Protein AF-A0A2R6FWF1-F1 (afdb_monomer)

pLDDT: mean 83.27, std 14.23, range [31.73, 97.25]

Foldseek 3Di:
DDDDDWDWDADPNWIFIFDDPPFDDDDPVLCVLLLHFQPVQPPCSRVLSRLLCRLVVHDDDDDPVRDDDDPPPPPPPPPPPQLLSVLLNLLLSLCLRNNPDPRSVCVSVVVVVVVLVVVVVCCVVVVDPPVVSVVSVVSNVNSNVNSNVNSPVLNVCDVDSSSHPRGNVVDPPDDDDDPDDDDD

Radius of gyration: 18.66 Å; Cα contacts (8 Å, |Δi|>4): 195; chains: 1; bounding box: 44×46×54 Å

Structure (mmCIF, N/CA/C/O backbone):
data_AF-A0A2R6FWF1-F1
#
_entry.id   AF-A0A2R6FWF1-F1
#
loop_
_atom_site.group_PDB
_atom_site.id
_atom_site.type_symbol
_atom_site.label_atom_id
_atom_site.label_alt_id
_atom_site.label_comp_id
_atom_site.label_asym_id
_atom_site.label_entity_id
_atom_site.label_seq_id
_atom_site.pdbx_PDB_ins_code
_atom_site.Cartn_x
_atom_site.Cartn_y
_atom_site.Cartn_z
_atom_site.occupancy
_atom_site.B_iso_or_equiv
_atom_site.auth_seq_id
_atom_site.auth_comp_id
_atom_site.auth_asym_id
_atom_site.auth_atom_id
_atom_site.pdbx_PDB_model_num
ATOM 1 N N . MET A 1 1 ? 24.534 -14.954 6.726 1.00 51.66 1 MET A N 1
ATOM 2 C CA . MET A 1 1 ? 23.290 -14.659 7.464 1.00 51.66 1 MET A CA 1
ATOM 3 C C . MET A 1 1 ? 23.172 -13.149 7.571 1.00 51.66 1 MET A C 1
ATOM 5 O O . MET A 1 1 ? 24.079 -12.537 8.117 1.00 51.66 1 MET A O 1
ATOM 9 N N . THR A 1 2 ? 22.139 -12.552 6.981 1.00 57.72 2 THR A N 1
ATOM 10 C CA . THR A 1 2 ? 21.859 -11.110 7.064 1.00 57.72 2 THR A CA 1
ATOM 11 C C . THR A 1 2 ? 20.627 -10.907 7.933 1.00 57.72 2 THR A C 1
ATOM 13 O O . THR A 1 2 ? 19.603 -11.541 7.686 1.00 57.72 2 THR A O 1
ATOM 16 N N . THR A 1 3 ? 20.732 -10.060 8.952 1.00 61.38 3 THR A N 1
ATOM 17 C CA . THR A 1 3 ? 19.585 -9.637 9.763 1.00 61.38 3 THR A CA 1
ATOM 18 C C . THR A 1 3 ? 18.866 -8.510 9.029 1.00 61.38 3 THR A C 1
ATOM 20 O O . THR A 1 3 ? 19.520 -7.620 8.490 1.00 61.38 3 THR A O 1
ATOM 23 N N . GLU A 1 4 ? 17.538 -8.567 8.960 1.00 74.25 4 GLU A N 1
ATOM 24 C CA . GLU A 1 4 ? 16.741 -7.457 8.437 1.00 74.25 4 GLU A CA 1
ATOM 25 C C . GLU A 1 4 ? 16.553 -6.394 9.521 1.00 74.25 4 GLU A C 1
ATOM 27 O O . GLU A 1 4 ? 16.157 -6.716 10.643 1.00 74.25 4 GLU A O 1
ATOM 32 N N . ASP A 1 5 ? 16.802 -5.135 9.167 1.00 80.44 5 ASP A N 1
ATOM 33 C CA . ASP A 1 5 ? 16.565 -3.991 10.043 1.00 80.44 5 ASP A CA 1
ATOM 34 C C . ASP A 1 5 ? 15.164 -3.407 9.832 1.00 80.44 5 ASP A C 1
ATOM 36 O O . ASP A 1 5 ? 14.571 -3.500 8.751 1.00 80.44 5 ASP A O 1
ATOM 40 N N . ALA A 1 6 ? 14.643 -2.754 10.872 1.00 85.44 6 ALA A N 1
ATOM 41 C CA . ALA A 1 6 ? 13.365 -2.063 10.802 1.00 85.44 6 ALA A CA 1
ATOM 42 C C . ALA A 1 6 ? 13.405 -0.940 9.750 1.00 85.44 6 ALA A C 1
ATOM 44 O O . ALA A 1 6 ? 14.179 0.011 9.854 1.00 85.44 6 ALA A O 1
ATOM 45 N N . GLU A 1 7 ? 12.527 -1.027 8.750 1.00 89.94 7 GLU A N 1
ATOM 46 C CA . GLU A 1 7 ? 12.350 0.012 7.733 1.00 89.94 7 GLU A CA 1
ATOM 47 C C . GLU A 1 7 ? 11.131 0.878 8.084 1.00 89.94 7 GLU A C 1
ATOM 49 O O . GLU A 1 7 ? 10.025 0.358 8.264 1.00 89.94 7 GLU A O 1
ATOM 54 N N . SER A 1 8 ? 11.303 2.201 8.123 1.00 90.19 8 SER A N 1
ATOM 55 C CA . SER A 1 8 ? 10.201 3.156 8.274 1.00 90.19 8 SER A CA 1
ATOM 56 C C . SER A 1 8 ? 10.228 4.260 7.215 1.00 90.19 8 SER A C 1
ATOM 58 O O . SER A 1 8 ? 11.233 4.509 6.547 1.00 90.19 8 SER A O 1
ATOM 60 N N . ASP A 1 9 ? 9.077 4.899 7.009 1.00 88.50 9 ASP A N 1
ATOM 61 C CA . ASP A 1 9 ? 8.907 6.003 6.067 1.00 88.50 9 ASP A CA 1
ATOM 62 C C . ASP A 1 9 ? 7.835 6.982 6.556 1.00 88.50 9 ASP A C 1
ATOM 64 O O . ASP A 1 9 ? 6.949 6.629 7.330 1.00 88.50 9 ASP A O 1
ATOM 68 N N . SER A 1 10 ? 7.880 8.221 6.071 1.00 87.94 10 SER A N 1
ATOM 69 C CA .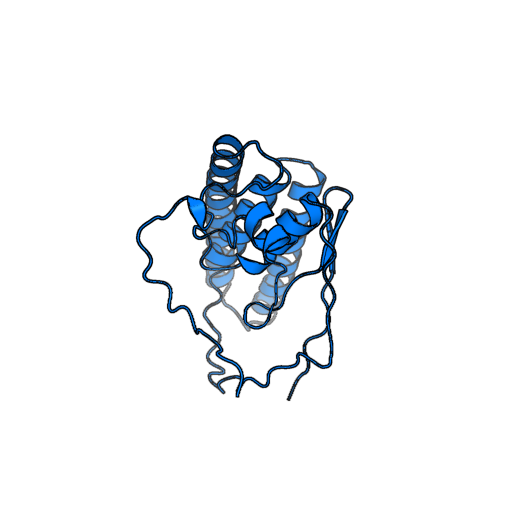 SER A 1 10 ? 6.890 9.251 6.395 1.00 87.94 10 SER A CA 1
ATOM 70 C C . SER A 1 10 ? 6.011 9.550 5.190 1.00 87.94 10 SER A C 1
ATOM 72 O O . SER A 1 10 ? 6.475 10.072 4.172 1.00 87.94 10 SER A O 1
ATOM 74 N N . LEU A 1 11 ? 4.711 9.262 5.298 1.00 84.31 11 LEU A N 1
ATOM 75 C CA . LEU A 1 11 ? 3.774 9.499 4.205 1.00 84.31 11 LEU A CA 1
ATOM 76 C C . LEU A 1 11 ? 2.390 9.931 4.686 1.00 84.31 11 LEU A C 1
ATOM 78 O O . LEU A 1 11 ? 1.782 9.335 5.570 1.00 84.31 11 LEU A O 1
ATOM 82 N N . GLY A 1 12 ? 1.861 10.986 4.059 1.00 81.50 12 GLY A N 1
ATOM 83 C CA . GLY A 1 12 ? 0.540 11.518 4.399 1.00 81.50 12 GLY A CA 1
ATOM 84 C C . GLY A 1 12 ? 0.450 12.082 5.822 1.00 81.50 12 GLY A C 1
ATOM 85 O O . GLY A 1 12 ? -0.632 12.040 6.404 1.00 81.50 12 GLY A O 1
ATOM 86 N N . GLY A 1 13 ? 1.571 12.582 6.361 1.00 85.12 13 GLY A N 1
ATOM 87 C CA . GLY A 1 13 ? 1.670 13.121 7.722 1.00 85.12 13 GLY A CA 1
ATOM 88 C C . GLY A 1 13 ? 1.737 12.057 8.818 1.00 85.12 13 GLY A C 1
ATOM 89 O O . GLY A 1 13 ? 1.482 12.380 9.970 1.00 85.12 13 GLY A O 1
ATOM 90 N N . ARG A 1 14 ? 2.021 10.799 8.464 1.00 89.31 14 ARG A N 1
ATOM 91 C CA . ARG A 1 14 ? 2.132 9.676 9.400 1.00 89.31 14 ARG A CA 1
ATOM 92 C C . ARG A 1 14 ? 3.443 8.938 9.187 1.00 89.31 14 ARG A C 1
ATOM 94 O O . ARG A 1 14 ? 3.882 8.800 8.042 1.00 89.31 14 ARG A O 1
ATOM 101 N N . GLU A 1 15 ? 4.013 8.448 10.276 1.00 92.81 15 GLU A N 1
ATOM 102 C CA . GLU A 1 15 ? 5.093 7.472 10.231 1.00 92.81 15 GLU A CA 1
ATOM 103 C C . GLU A 1 15 ? 4.516 6.085 9.926 1.00 92.81 15 GLU A C 1
ATOM 105 O O . GLU A 1 15 ? 3.462 5.699 10.431 1.00 92.81 15 GLU A O 1
ATOM 110 N N . VAL A 1 16 ? 5.182 5.358 9.037 1.00 94.69 16 VAL A N 1
ATOM 111 C CA . VAL A 1 16 ? 4.803 4.022 8.593 1.00 94.69 16 VAL A CA 1
ATOM 112 C C . VAL A 1 16 ? 5.988 3.106 8.839 1.00 94.69 16 VAL A C 1
ATOM 114 O O . VAL A 1 16 ? 6.996 3.218 8.148 1.00 94.69 16 VAL A O 1
ATOM 117 N N . THR A 1 17 ? 5.846 2.173 9.774 1.00 95.06 17 THR A N 1
ATOM 118 C CA . THR A 1 17 ? 6.827 1.107 10.010 1.00 95.06 17 THR A CA 1
ATOM 119 C C . THR A 1 17 ? 6.444 -0.114 9.187 1.00 95.06 17 THR A C 1
ATOM 121 O O . THR A 1 17 ? 5.337 -0.644 9.318 1.00 95.06 17 THR A O 1
ATOM 124 N N . PHE A 1 18 ? 7.337 -0.560 8.307 1.00 92.69 18 PHE A N 1
ATOM 125 C CA . PHE A 1 18 ? 7.090 -1.725 7.469 1.00 92.69 18 PHE A CA 1
ATOM 126 C C . PHE A 1 18 ? 7.272 -3.026 8.254 1.00 92.69 18 PHE A C 1
ATOM 128 O O . PHE A 1 18 ? 8.034 -3.102 9.216 1.00 92.69 18 PHE A O 1
ATOM 135 N N . LEU A 1 19 ? 6.524 -4.049 7.836 1.00 90.88 19 LEU A N 1
ATOM 136 C CA . LEU A 1 19 ? 6.545 -5.380 8.439 1.00 90.88 19 LEU A CA 1
ATOM 137 C C . LEU A 1 19 ? 7.407 -6.313 7.583 1.00 90.88 19 LEU A C 1
ATOM 139 O O . LEU A 1 19 ? 7.435 -6.176 6.355 1.00 90.88 19 LEU A O 1
ATOM 143 N N . ASN A 1 20 ? 8.003 -7.320 8.215 1.00 86.94 20 ASN A N 1
ATOM 144 C CA . ASN A 1 20 ? 8.560 -8.468 7.513 1.00 86.94 20 ASN A CA 1
ATOM 145 C C . ASN A 1 20 ? 7.411 -9.344 6.968 1.00 86.94 20 ASN A C 1
ATOM 147 O O . ASN A 1 20 ? 6.478 -9.704 7.687 1.00 86.94 20 ASN A O 1
ATOM 151 N N . SER A 1 21 ? 7.454 -9.678 5.675 1.00 77.62 21 SER A N 1
ATOM 152 C CA . SER A 1 21 ? 6.380 -10.394 4.971 1.00 77.62 21 SER A CA 1
ATOM 153 C C . SER A 1 21 ? 6.150 -11.844 5.414 1.00 77.62 21 SER A C 1
ATOM 155 O O . SER A 1 21 ? 5.093 -12.386 5.099 1.00 77.62 21 SER A O 1
ATOM 157 N N . GLY A 1 22 ? 7.092 -12.461 6.129 1.00 81.62 22 GLY A N 1
ATOM 158 C CA . GLY A 1 22 ? 6.998 -13.847 6.601 1.00 81.62 22 GLY A CA 1
ATOM 159 C C . GLY A 1 22 ? 6.934 -14.003 8.120 1.00 81.62 22 GLY A C 1
ATOM 160 O O . GLY A 1 22 ? 6.757 -15.118 8.600 1.00 81.62 22 GLY A O 1
ATOM 161 N N . ASN A 1 23 ? 7.076 -12.916 8.878 1.00 89.00 23 ASN A N 1
ATOM 162 C CA . ASN A 1 23 ? 7.250 -12.988 10.322 1.00 89.00 23 ASN A CA 1
ATOM 163 C C . ASN A 1 23 ? 6.642 -11.763 11.017 1.00 89.00 23 ASN A C 1
ATOM 165 O O . ASN A 1 23 ? 7.291 -10.735 11.204 1.00 89.00 23 ASN A O 1
ATOM 169 N N . VAL A 1 24 ? 5.357 -11.863 11.357 1.00 91.00 24 VAL A N 1
ATOM 170 C CA . VAL A 1 24 ? 4.613 -10.807 12.046 1.00 91.00 24 VAL A CA 1
ATOM 171 C C . VAL A 1 24 ? 3.542 -11.417 12.944 1.00 91.00 24 VAL A C 1
ATOM 173 O O . VAL A 1 24 ? 2.824 -12.336 12.548 1.00 91.00 24 VAL A O 1
ATOM 176 N N . ALA A 1 25 ? 3.409 -10.875 14.152 1.00 92.38 25 ALA A N 1
ATOM 177 C CA . ALA A 1 25 ? 2.353 -11.225 15.090 1.00 92.38 25 ALA A CA 1
ATOM 178 C C . ALA A 1 25 ? 1.388 -10.047 15.259 1.00 92.38 25 ALA A C 1
ATOM 180 O O . ALA A 1 25 ? 1.801 -8.892 15.355 1.00 92.38 25 ALA A O 1
ATOM 181 N N . PHE A 1 26 ? 0.091 -10.343 15.327 1.00 93.12 26 PHE A N 1
ATOM 182 C CA . PHE A 1 26 ? -0.950 -9.344 15.547 1.00 93.12 26 PHE A CA 1
ATOM 183 C C . PHE A 1 26 ? -1.718 -9.644 16.828 1.00 93.12 26 PHE A C 1
ATOM 185 O O . PHE A 1 26 ? -2.096 -10.787 17.085 1.00 93.12 26 PHE A O 1
ATOM 192 N N . ARG A 1 27 ? -2.067 -8.593 17.579 1.00 95.12 27 ARG A N 1
ATOM 193 C CA . ARG A 1 27 ? -3.206 -8.688 18.498 1.00 95.12 27 ARG A CA 1
ATOM 194 C C . ARG A 1 27 ? -4.461 -8.958 17.674 1.00 95.12 27 ARG A C 1
ATOM 196 O O . ARG A 1 27 ? -4.650 -8.348 16.620 1.00 95.12 27 ARG A O 1
ATOM 203 N N . ARG A 1 28 ? -5.345 -9.824 18.174 1.00 94.31 28 ARG A N 1
ATOM 204 C CA . ARG A 1 28 ? -6.610 -10.154 17.499 1.00 94.31 28 ARG A CA 1
ATOM 205 C C . ARG A 1 28 ? -7.419 -8.901 17.156 1.00 94.31 28 ARG A C 1
ATOM 207 O O . ARG A 1 28 ? -7.850 -8.747 16.023 1.00 94.31 28 ARG A O 1
ATOM 214 N N . THR A 1 29 ? -7.538 -7.973 18.103 1.00 95.50 29 THR A N 1
ATOM 215 C CA . THR A 1 29 ? -8.246 -6.698 17.914 1.00 95.50 29 THR A CA 1
ATOM 216 C C . THR A 1 29 ? -7.674 -5.873 16.760 1.00 95.50 29 THR A C 1
ATOM 218 O O . THR A 1 29 ? -8.428 -5.365 15.935 1.00 95.50 29 THR A O 1
ATOM 221 N N . THR A 1 30 ? -6.347 -5.790 16.645 1.00 96.38 30 THR A N 1
ATOM 222 C CA . THR A 1 30 ? -5.670 -5.103 15.536 1.00 96.38 30 THR A CA 1
ATOM 223 C C . THR A 1 30 ? -5.884 -5.827 14.208 1.00 96.38 30 THR A C 1
ATOM 225 O O . THR A 1 30 ? -6.179 -5.180 13.203 1.00 96.38 30 THR A O 1
ATOM 228 N N . LEU A 1 31 ? -5.780 -7.162 14.193 1.00 94.19 31 LEU A N 1
ATOM 229 C CA . LEU A 1 31 ? -6.004 -7.973 12.993 1.00 94.19 31 LEU A CA 1
ATOM 230 C C . LEU A 1 31 ? -7.440 -7.832 12.465 1.00 94.19 31 LEU A C 1
ATOM 232 O O . LEU A 1 31 ? -7.663 -7.782 11.252 1.00 94.19 31 LEU A O 1
ATOM 236 N N . ASP A 1 32 ? -8.405 -7.747 13.378 1.00 94.06 32 ASP A N 1
ATOM 237 C CA . ASP A 1 32 ? -9.820 -7.555 13.079 1.00 94.06 32 ASP A CA 1
ATOM 238 C C . ASP A 1 32 ? -10.081 -6.144 12.546 1.00 94.06 32 ASP A C 1
ATOM 240 O O . ASP A 1 32 ? -10.713 -5.994 11.499 1.00 94.06 32 ASP A O 1
ATOM 244 N N . ALA A 1 33 ? -9.515 -5.121 13.194 1.00 95.69 33 ALA A N 1
ATOM 245 C CA . ALA A 1 33 ? -9.635 -3.729 12.766 1.00 95.69 33 ALA A CA 1
ATOM 246 C C . ALA A 1 33 ? -9.048 -3.500 11.365 1.00 95.69 33 ALA A C 1
ATOM 248 O O . ALA A 1 33 ? -9.675 -2.858 10.524 1.00 95.69 33 ALA A O 1
ATOM 249 N N . VAL A 1 34 ? -7.875 -4.072 11.076 1.00 95.19 34 VAL A N 1
ATOM 250 C CA . VAL A 1 34 ? -7.232 -3.967 9.757 1.00 95.19 34 VAL A CA 1
ATOM 251 C C . VAL A 1 34 ? -7.840 -4.939 8.734 1.00 95.19 34 VAL A C 1
ATOM 253 O O . VAL A 1 34 ? -7.581 -4.829 7.538 1.00 95.19 34 VAL A O 1
ATOM 256 N N . ASN A 1 35 ? -8.691 -5.872 9.165 1.00 94.88 35 ASN A N 1
ATOM 257 C CA . ASN A 1 35 ? -9.290 -6.908 8.324 1.00 94.88 35 ASN A CA 1
ATOM 258 C C . ASN A 1 35 ? -8.244 -7.742 7.554 1.00 94.88 35 ASN A C 1
ATOM 260 O O . ASN A 1 35 ? -8.434 -8.070 6.384 1.00 94.88 35 ASN A O 1
ATOM 264 N N . GLY A 1 36 ? -7.120 -8.067 8.196 1.00 93.25 36 GLY A N 1
ATOM 265 C CA . GLY A 1 36 ? -6.016 -8.807 7.577 1.00 93.25 36 GLY A CA 1
ATOM 266 C C . GLY A 1 36 ? -5.297 -8.070 6.436 1.00 93.25 36 GLY A C 1
ATOM 267 O O . GLY A 1 36 ? -5.383 -6.847 6.275 1.00 93.25 36 GLY A O 1
ATOM 268 N N . PHE A 1 37 ? -4.547 -8.836 5.644 1.00 94.25 37 PHE A N 1
ATOM 269 C CA . PHE A 1 37 ? -3.882 -8.368 4.427 1.00 94.25 37 PHE A CA 1
ATOM 270 C C . PHE A 1 37 ? -4.901 -8.059 3.315 1.00 94.25 37 PHE A C 1
ATOM 272 O O . PHE A 1 37 ? -6.055 -8.477 3.390 1.00 94.25 37 PHE A O 1
ATOM 279 N N . ASP A 1 38 ? -4.502 -7.272 2.315 1.00 94.88 38 ASP A N 1
ATOM 280 C CA . ASP A 1 38 ? -5.345 -7.021 1.138 1.00 94.88 38 ASP A CA 1
ATOM 281 C C . ASP A 1 38 ? -5.079 -8.143 0.130 1.00 94.88 38 ASP A C 1
ATOM 283 O O . ASP A 1 38 ? -3.980 -8.221 -0.431 1.00 94.88 38 ASP A O 1
ATOM 287 N N . GLU A 1 39 ? -6.052 -9.038 -0.058 1.00 92.50 39 GLU A N 1
ATOM 288 C CA . GLU A 1 39 ? -5.887 -10.236 -0.893 1.00 92.50 39 GLU A CA 1
ATOM 289 C C . GLU A 1 39 ? -5.804 -9.919 -2.395 1.00 92.50 39 GLU A C 1
ATOM 291 O O . GLU A 1 39 ? -5.385 -10.768 -3.178 1.00 92.50 39 GLU A O 1
ATOM 296 N N . TYR A 1 40 ? -6.121 -8.688 -2.816 1.00 92.94 40 TYR A N 1
ATOM 297 C CA . TYR A 1 40 ? -5.889 -8.249 -4.197 1.00 92.94 40 TYR A CA 1
ATOM 298 C C . TYR A 1 40 ? -4.391 -8.146 -4.537 1.00 92.94 40 TYR A C 1
ATOM 300 O O . TYR A 1 40 ? -4.001 -8.221 -5.706 1.00 92.94 40 TYR A O 1
ATOM 308 N N . LEU A 1 41 ? -3.533 -7.957 -3.529 1.00 92.69 41 LEU A N 1
ATOM 309 C CA . LEU A 1 41 ? -2.097 -7.774 -3.705 1.00 92.69 41 LEU A CA 1
ATOM 310 C C . LEU A 1 41 ? -1.337 -9.087 -3.499 1.00 92.69 41 LEU A C 1
ATOM 312 O O . LEU A 1 41 ? -1.156 -9.543 -2.375 1.00 92.69 41 LEU A O 1
ATOM 316 N N . THR A 1 42 ? -0.782 -9.634 -4.580 1.00 87.69 42 THR A N 1
ATOM 317 C CA . THR A 1 42 ? 0.207 -10.728 -4.510 1.00 87.69 42 THR A CA 1
ATOM 318 C C . THR A 1 42 ? 1.618 -10.225 -4.201 1.00 87.69 42 THR A C 1
ATOM 320 O O . THR A 1 42 ? 2.439 -10.955 -3.658 1.00 87.69 42 THR A O 1
ATOM 323 N N . VAL A 1 43 ? 1.898 -8.956 -4.511 1.00 88.88 43 VAL A N 1
ATOM 324 C CA . VAL A 1 43 ? 3.147 -8.255 -4.190 1.00 88.88 43 VAL A CA 1
ATOM 325 C C . VAL A 1 43 ? 2.802 -7.012 -3.384 1.00 88.88 43 VAL A C 1
ATOM 327 O O . VAL A 1 43 ? 1.876 -6.283 -3.728 1.00 88.88 43 VAL A O 1
ATOM 330 N N . GLY A 1 44 ? 3.557 -6.746 -2.317 1.00 89.75 44 GLY A N 1
ATOM 331 C CA . GLY A 1 44 ? 3.430 -5.508 -1.548 1.00 89.75 44 GLY A CA 1
ATOM 332 C C . GLY A 1 44 ? 2.239 -5.439 -0.589 1.00 89.75 44 GLY A C 1
ATOM 333 O O . GLY A 1 44 ? 2.029 -4.371 -0.014 1.00 89.75 44 GLY A O 1
ATOM 334 N N . SER A 1 45 ? 1.512 -6.543 -0.369 1.00 92.44 45 SER A N 1
ATOM 335 C CA . SER A 1 45 ? 0.401 -6.607 0.597 1.00 92.44 45 SER A CA 1
ATOM 336 C C . SER A 1 45 ? 0.848 -6.262 2.022 1.00 92.44 45 SER A C 1
ATOM 338 O O . SER A 1 45 ? 0.157 -5.549 2.742 1.00 92.44 45 SER A O 1
ATOM 340 N N . THR A 1 46 ? 2.068 -6.649 2.399 1.00 93.88 46 THR A N 1
ATOM 341 C CA . THR A 1 46 ? 2.674 -6.299 3.691 1.00 93.88 46 THR A CA 1
ATOM 342 C C . THR A 1 46 ? 2.895 -4.795 3.856 1.00 93.88 46 THR A C 1
ATOM 344 O O . THR A 1 46 ? 2.576 -4.226 4.897 1.00 93.88 46 THR A O 1
ATOM 347 N N . ARG A 1 47 ? 3.366 -4.117 2.802 1.00 93.81 47 ARG A N 1
ATOM 348 C CA . ARG A 1 47 ? 3.520 -2.653 2.807 1.00 93.81 47 ARG A CA 1
ATOM 349 C C . ARG A 1 47 ? 2.170 -1.941 2.801 1.00 93.81 47 ARG A C 1
ATOM 351 O O . ARG A 1 47 ? 2.027 -0.902 3.431 1.00 93.81 47 ARG A O 1
ATOM 358 N N . ASP A 1 48 ? 1.173 -2.495 2.115 1.00 95.88 48 ASP A N 1
ATOM 359 C CA . ASP A 1 48 ? -0.196 -1.988 2.195 1.00 95.88 48 ASP A CA 1
ATOM 360 C C . ASP A 1 48 ? -0.784 -2.124 3.609 1.00 95.88 48 ASP A C 1
ATOM 362 O O . ASP A 1 48 ? -1.372 -1.170 4.116 1.00 95.88 48 ASP A O 1
ATOM 366 N N . ALA A 1 49 ? -0.577 -3.264 4.273 1.00 95.81 49 ALA A N 1
ATOM 367 C CA . ALA A 1 49 ? -0.976 -3.456 5.664 1.00 95.81 49 ALA A CA 1
ATOM 368 C C . ALA A 1 49 ? -0.295 -2.440 6.593 1.00 95.81 49 ALA A C 1
ATOM 370 O O . ALA A 1 49 ? -0.983 -1.841 7.412 1.00 95.81 49 ALA A O 1
ATOM 371 N N . ALA A 1 50 ? 1.002 -2.165 6.417 1.00 95.88 50 ALA A N 1
ATOM 372 C CA . ALA A 1 50 ? 1.715 -1.138 7.183 1.00 95.88 50 ALA A CA 1
ATOM 373 C C . ALA A 1 50 ? 1.068 0.254 7.054 1.00 95.88 50 ALA A C 1
ATOM 375 O O . ALA A 1 50 ? 0.824 0.920 8.059 1.00 95.88 50 ALA A O 1
ATOM 376 N N . HIS A 1 51 ? 0.701 0.675 5.837 1.00 95.44 51 HIS A N 1
ATOM 377 C CA . HIS A 1 51 ? -0.010 1.944 5.635 1.00 95.44 51 HIS A CA 1
ATOM 378 C C . HIS A 1 51 ? -1.372 1.976 6.346 1.00 95.44 51 HIS A C 1
ATOM 380 O O . HIS A 1 51 ? -1.760 3.015 6.881 1.00 95.44 51 HIS A O 1
ATOM 386 N N . ARG A 1 52 ? -2.095 0.850 6.367 1.00 96.38 52 ARG A N 1
ATOM 387 C CA . ARG A 1 52 ? -3.395 0.736 7.046 1.00 96.38 52 ARG A CA 1
ATOM 388 C C . ARG A 1 52 ? -3.260 0.704 8.567 1.00 96.38 52 ARG A C 1
ATOM 390 O O . ARG A 1 52 ? -4.076 1.315 9.243 1.00 96.38 52 ARG A O 1
ATOM 397 N N . LEU A 1 53 ? -2.222 0.060 9.100 1.00 96.56 53 LEU A N 1
ATOM 398 C CA . LEU A 1 53 ? -1.892 0.093 10.529 1.00 96.56 53 LEU A CA 1
ATOM 399 C C . LEU A 1 53 ? -1.576 1.518 10.982 1.00 96.56 53 LEU A C 1
ATOM 401 O O . LEU A 1 53 ? -2.169 1.986 11.947 1.00 96.56 53 LEU A O 1
ATOM 405 N N . ALA A 1 54 ? -0.738 2.236 10.230 1.00 95.31 54 ALA A N 1
ATOM 406 C CA . ALA A 1 54 ? -0.447 3.641 10.500 1.00 95.31 54 ALA A CA 1
ATOM 407 C C . ALA A 1 54 ? -1.706 4.522 10.419 1.00 95.31 54 ALA A C 1
ATOM 409 O O . ALA A 1 54 ? -1.872 5.446 11.204 1.00 95.31 54 ALA A O 1
ATOM 410 N N . ALA A 1 55 ? -2.627 4.243 9.490 1.00 94.25 55 ALA A N 1
ATOM 411 C CA . ALA A 1 55 ? -3.893 4.974 9.390 1.00 94.25 55 ALA A CA 1
ATOM 412 C C . ALA A 1 55 ? -4.861 4.713 10.560 1.00 94.25 55 ALA A C 1
ATOM 414 O O . ALA A 1 55 ? -5.753 5.530 10.785 1.00 94.25 55 ALA A O 1
ATOM 415 N N . LEU A 1 56 ? -4.693 3.592 11.268 1.00 95.44 56 LEU A N 1
ATOM 416 C CA . LEU A 1 56 ? -5.430 3.218 12.478 1.00 95.44 56 LEU A CA 1
ATOM 417 C C . LEU A 1 56 ? -4.657 3.557 13.767 1.00 95.44 56 LEU A C 1
ATOM 419 O O . LEU A 1 56 ? -5.064 3.110 14.837 1.00 95.44 56 LEU A O 1
ATOM 423 N N . ASP A 1 57 ? -3.537 4.281 13.658 1.00 94.50 57 ASP A N 1
ATOM 424 C CA . ASP A 1 57 ? -2.640 4.628 14.767 1.00 94.50 57 ASP A CA 1
ATOM 425 C C . ASP A 1 57 ? -2.153 3.396 15.565 1.00 94.50 57 ASP A C 1
ATOM 427 O O . ASP A 1 57 ? -1.904 3.449 16.770 1.00 94.50 57 ASP A O 1
ATOM 431 N N . ALA A 1 58 ? -2.013 2.251 14.887 1.00 95.00 58 ALA A N 1
ATOM 432 C CA . ALA A 1 58 ? -1.520 1.021 15.491 1.00 95.00 58 ALA A CA 1
ATOM 433 C C . ALA A 1 58 ? 0.012 1.037 15.605 1.00 95.00 58 ALA A C 1
ATOM 435 O O . ALA A 1 58 ? 0.721 1.267 14.626 1.00 95.00 58 ALA A O 1
ATOM 436 N N . THR A 1 59 ? 0.528 0.720 16.793 1.00 94.00 59 THR A N 1
ATOM 437 C CA . THR A 1 59 ? 1.970 0.604 17.040 1.00 94.00 59 THR A CA 1
ATOM 438 C C . THR A 1 59 ? 2.538 -0.682 16.440 1.00 94.00 59 THR A C 1
ATOM 440 O O . THR A 1 59 ? 2.006 -1.771 16.665 1.00 94.00 59 THR A O 1
ATOM 443 N N . VAL A 1 60 ? 3.656 -0.555 15.726 1.00 94.69 60 VAL A N 1
ATOM 444 C CA . VAL A 1 60 ? 4.450 -1.667 15.190 1.00 94.69 60 VAL A CA 1
ATOM 445 C C . VAL A 1 60 ? 5.823 -1.631 15.853 1.00 94.69 60 VAL A C 1
ATOM 447 O O . VAL A 1 60 ? 6.483 -0.595 15.834 1.00 94.69 60 VAL A O 1
ATOM 450 N N . VAL A 1 61 ? 6.247 -2.759 16.421 1.00 92.81 61 VAL A N 1
ATOM 451 C CA . VAL A 1 61 ? 7.544 -2.913 17.093 1.00 92.81 61 VAL A CA 1
ATOM 452 C C . VAL A 1 61 ? 8.273 -4.100 16.477 1.00 92.81 61 VAL A C 1
ATOM 454 O O . VAL A 1 61 ? 7.665 -5.145 16.241 1.00 92.81 61 VAL A O 1
ATOM 457 N N . TRP A 1 62 ? 9.563 -3.922 16.208 1.00 92.25 62 TRP A N 1
ATOM 458 C CA . TRP A 1 62 ? 10.460 -4.999 15.808 1.00 92.25 62 TRP A CA 1
ATOM 459 C C . TRP A 1 62 ? 11.116 -5.573 17.060 1.00 92.25 62 TRP A C 1
ATOM 461 O O . TRP A 1 62 ? 11.801 -4.851 17.778 1.00 92.25 62 TRP A O 1
ATOM 471 N N . GLU A 1 63 ? 10.886 -6.860 17.316 1.00 90.00 63 GLU A N 1
ATOM 472 C CA . GLU A 1 63 ? 11.418 -7.558 18.487 1.00 90.00 63 GLU A CA 1
ATOM 473 C C . GLU A 1 63 ? 12.557 -8.496 18.074 1.00 90.00 63 GLU A C 1
ATOM 475 O O . GLU A 1 63 ? 12.290 -9.501 17.408 1.00 90.00 63 GLU A O 1
ATOM 480 N N . PRO A 1 64 ? 13.817 -8.230 18.473 1.00 84.25 64 PRO A N 1
ATOM 481 C CA . PRO A 1 64 ? 14.961 -9.065 18.099 1.00 84.25 64 PRO A CA 1
ATOM 482 C C . PRO A 1 64 ? 14.810 -10.537 18.509 1.00 84.25 64 PRO A C 1
ATOM 484 O O . PRO A 1 64 ? 15.303 -11.428 17.822 1.00 84.25 64 PRO A O 1
ATOM 487 N N . GLY A 1 65 ? 14.093 -10.803 19.609 1.00 84.88 65 GLY A N 1
ATOM 488 C CA . GLY A 1 65 ? 13.800 -12.161 20.080 1.00 84.88 65 GLY A CA 1
ATOM 489 C C . GLY A 1 65 ? 12.830 -12.945 19.187 1.00 84.88 65 GLY A C 1
ATOM 490 O O . GLY A 1 65 ? 12.736 -14.161 19.313 1.00 84.88 65 GLY A O 1
ATOM 491 N N . MET A 1 66 ? 12.136 -12.273 18.266 1.00 83.56 66 MET A N 1
ATOM 492 C CA . MET A 1 66 ? 11.227 -12.876 17.288 1.00 83.56 66 MET A CA 1
ATOM 493 C C . MET A 1 66 ? 11.914 -13.047 15.927 1.00 83.56 66 MET A C 1
ATOM 495 O O . MET A 1 66 ? 11.283 -12.869 14.895 1.00 83.56 66 MET A O 1
ATOM 499 N N . GLY A 1 67 ? 13.212 -13.349 15.891 1.00 81.75 67 GLY A N 1
ATOM 500 C CA . GLY A 1 67 ? 13.941 -13.607 14.648 1.00 81.75 67 GLY A CA 1
ATOM 501 C C . GLY A 1 67 ? 13.617 -14.981 14.054 1.00 81.75 67 GLY A C 1
ATOM 502 O O . GLY A 1 67 ? 13.533 -15.973 14.774 1.00 81.75 67 GLY A O 1
ATOM 503 N N . VAL A 1 68 ? 13.480 -15.057 12.730 1.00 80.62 68 VAL A N 1
ATOM 504 C CA . VAL A 1 68 ? 13.349 -16.327 12.001 1.00 80.62 68 VAL A CA 1
ATOM 505 C C . VAL A 1 68 ? 14.501 -16.434 11.012 1.00 80.62 68 VAL A C 1
ATOM 507 O O . VAL A 1 68 ? 14.732 -15.520 10.221 1.00 80.62 68 VAL A O 1
ATOM 510 N N . ALA A 1 69 ? 15.227 -17.550 11.055 1.00 77.75 69 ALA A N 1
ATOM 511 C CA . ALA A 1 69 ? 16.219 -17.868 10.040 1.00 77.75 69 ALA A CA 1
ATOM 512 C C . ALA A 1 69 ? 15.507 -18.387 8.786 1.00 77.75 69 ALA A C 1
ATOM 514 O O . ALA A 1 69 ? 14.671 -19.286 8.860 1.00 77.75 69 ALA A O 1
ATOM 515 N N . SER A 1 70 ? 15.851 -17.823 7.633 1.00 68.44 70 SER A N 1
ATOM 516 C CA . SER A 1 70 ? 15.404 -18.311 6.334 1.00 68.44 70 SER A CA 1
ATOM 517 C C . SER A 1 70 ? 16.629 -18.574 5.471 1.00 68.44 70 SER A C 1
ATOM 519 O O . SER A 1 70 ? 17.544 -17.749 5.410 1.00 68.44 70 SER A O 1
ATOM 521 N N . GLU A 1 71 ? 16.660 -19.738 4.826 1.00 63.25 71 GLU A N 1
ATOM 522 C CA . GLU A 1 71 ? 17.618 -20.002 3.762 1.00 63.25 71 GLU A CA 1
ATOM 523 C C . GLU A 1 71 ? 17.238 -19.122 2.572 1.00 63.25 71 GLU A C 1
ATOM 525 O O . GLU A 1 71 ? 16.233 -19.351 1.897 1.00 63.25 71 GLU A O 1
ATOM 530 N N . PHE A 1 72 ? 18.026 -18.077 2.325 1.00 54.47 72 PHE A N 1
ATOM 531 C CA . PHE A 1 72 ? 17.994 -17.415 1.031 1.00 54.47 72 PHE A CA 1
ATOM 532 C C . PHE A 1 72 ? 18.472 -18.444 0.010 1.00 54.47 72 PHE A C 1
ATOM 534 O O . PHE A 1 72 ? 19.652 -18.799 0.003 1.00 54.47 72 PHE A O 1
ATOM 541 N N . GLY A 1 73 ? 17.548 -18.960 -0.803 1.00 45.03 73 GLY A N 1
ATOM 542 C CA . GLY A 1 73 ? 17.897 -19.812 -1.929 1.00 45.03 73 GLY A CA 1
ATOM 543 C C . GLY A 1 73 ? 18.989 -19.132 -2.752 1.00 45.03 73 GLY A C 1
ATOM 544 O O . GLY A 1 73 ? 18.904 -17.948 -3.067 1.00 45.03 73 GLY A O 1
ATOM 545 N N . THR A 1 74 ? 20.043 -19.871 -3.077 1.00 39.44 74 THR A N 1
ATOM 546 C CA . THR A 1 74 ? 21.138 -19.442 -3.956 1.00 39.44 74 THR A CA 1
ATOM 547 C C . THR A 1 74 ? 20.710 -19.364 -5.425 1.00 39.44 74 THR A C 1
ATOM 549 O O . THR A 1 74 ? 21.557 -19.416 -6.317 1.00 39.44 74 THR A O 1
ATOM 552 N N . ASP A 1 75 ? 19.413 -19.190 -5.710 1.00 42.94 75 ASP A N 1
ATOM 553 C CA . ASP A 1 75 ? 18.927 -18.824 -7.034 1.00 42.94 75 ASP A CA 1
ATOM 554 C C . ASP A 1 75 ? 19.256 -17.348 -7.300 1.00 42.94 75 ASP A C 1
ATOM 556 O O . ASP A 1 75 ? 18.403 -16.482 -7.453 1.00 42.94 75 ASP A O 1
ATOM 560 N N . GLY A 1 76 ? 20.550 -17.065 -7.459 1.00 36.31 76 GLY A N 1
ATOM 561 C CA . GLY A 1 76 ? 21.067 -15.857 -8.100 1.00 36.31 76 GLY A CA 1
ATOM 562 C C . GLY A 1 76 ? 20.653 -15.735 -9.574 1.00 36.31 76 GLY A C 1
ATOM 563 O O . GLY A 1 76 ? 21.366 -15.126 -10.362 1.00 36.31 76 GLY A O 1
ATOM 564 N N . GLY A 1 77 ? 19.524 -16.324 -9.975 1.00 31.73 77 GLY A N 1
ATOM 565 C CA . GLY A 1 77 ? 18.820 -15.928 -11.174 1.00 31.73 77 GLY A CA 1
ATOM 566 C C . GLY A 1 77 ? 18.129 -14.621 -10.848 1.00 31.73 77 GLY A C 1
ATOM 567 O O . GLY A 1 77 ? 17.200 -14.597 -10.043 1.00 31.73 77 GLY A O 1
ATOM 568 N N . THR A 1 78 ? 18.608 -13.529 -11.437 1.00 35.94 78 THR A N 1
ATOM 569 C CA . THR A 1 78 ? 17.933 -12.234 -11.459 1.00 35.94 78 THR A CA 1
ATOM 570 C C . THR A 1 78 ? 16.446 -12.494 -11.662 1.00 35.94 78 THR A C 1
ATOM 572 O O . THR A 1 78 ? 16.040 -12.839 -12.769 1.00 35.94 78 THR A O 1
ATOM 575 N N . ARG A 1 79 ? 15.628 -12.417 -10.596 1.00 45.84 79 ARG A N 1
ATOM 576 C CA . ARG A 1 79 ? 14.171 -12.410 -10.746 1.00 45.84 79 ARG A CA 1
ATOM 577 C C . ARG A 1 79 ? 13.938 -11.301 -11.741 1.00 45.84 79 ARG A C 1
ATOM 579 O O . ARG A 1 79 ? 14.206 -10.150 -11.391 1.00 45.84 79 ARG A O 1
ATOM 586 N N . GLU A 1 80 ? 13.545 -11.661 -12.960 1.00 49.47 80 GLU A N 1
ATOM 587 C CA . GLU A 1 80 ? 13.192 -10.709 -13.996 1.00 49.47 80 GLU A CA 1
ATOM 588 C C . GLU A 1 80 ? 12.297 -9.688 -13.305 1.00 49.47 80 GLU A C 1
ATOM 590 O O . GLU A 1 80 ? 11.259 -10.043 -12.726 1.00 49.47 80 GLU A O 1
ATOM 595 N N . ARG A 1 81 ? 12.839 -8.477 -13.123 1.00 63.09 81 ARG A N 1
ATOM 596 C CA . ARG A 1 81 ? 12.253 -7.498 -12.216 1.00 63.09 81 ARG A CA 1
ATOM 597 C C . ARG A 1 81 ? 10.954 -7.106 -12.878 1.00 63.09 81 ARG A C 1
ATOM 599 O O . ARG A 1 81 ? 10.959 -6.286 -13.780 1.00 63.09 81 ARG A O 1
ATOM 606 N N . ASP A 1 82 ? 9.846 -7.704 -12.455 1.00 77.25 82 ASP A N 1
ATOM 607 C CA . ASP A 1 82 ? 8.544 -7.350 -13.003 1.00 77.25 82 ASP A CA 1
ATOM 608 C C . ASP A 1 82 ? 8.163 -5.966 -12.466 1.00 77.25 82 ASP A C 1
ATOM 610 O O . ASP A 1 82 ? 7.499 -5.793 -11.430 1.00 77.25 82 ASP A O 1
ATOM 614 N N . HIS A 1 83 ? 8.683 -4.958 -13.162 1.00 83.06 83 HIS A N 1
ATOM 615 C CA . HIS A 1 83 ? 8.496 -3.554 -12.871 1.00 83.06 83 HIS A CA 1
ATOM 616 C C . HIS A 1 83 ? 7.000 -3.233 -12.926 1.00 83.06 83 HIS A C 1
ATOM 618 O O . HIS A 1 83 ? 6.484 -2.546 -12.038 1.00 83.06 83 HIS A O 1
ATOM 624 N N . GLY A 1 84 ? 6.269 -3.829 -13.871 1.00 85.38 84 GLY A N 1
ATOM 625 C CA . GLY A 1 84 ? 4.816 -3.723 -13.967 1.00 85.38 84 GLY A CA 1
ATOM 626 C C . GLY A 1 84 ? 4.097 -4.092 -12.665 1.00 85.38 84 GLY A C 1
ATOM 627 O O . GLY A 1 84 ? 3.316 -3.291 -12.140 1.00 85.38 84 GLY A O 1
ATOM 628 N N . ARG A 1 85 ? 4.375 -5.266 -12.086 1.00 89.56 85 ARG A N 1
ATOM 629 C CA . ARG A 1 85 ? 3.795 -5.727 -10.811 1.00 89.56 85 ARG A CA 1
ATOM 630 C C . ARG A 1 85 ? 4.214 -4.838 -9.643 1.00 89.56 85 ARG A C 1
ATOM 632 O O . ARG A 1 85 ? 3.346 -4.453 -8.852 1.00 89.56 85 ARG A O 1
ATOM 639 N N . LYS A 1 86 ? 5.496 -4.456 -9.553 1.00 89.44 86 LYS A N 1
ATOM 640 C CA . LYS A 1 86 ? 6.012 -3.546 -8.507 1.00 89.44 86 LYS A CA 1
ATOM 641 C C . LYS A 1 86 ? 5.246 -2.222 -8.505 1.00 89.44 86 LYS A C 1
ATOM 643 O O . LYS A 1 86 ? 4.685 -1.832 -7.476 1.00 89.44 86 LYS A O 1
ATOM 648 N N . TYR A 1 87 ? 5.190 -1.549 -9.653 1.00 90.38 87 TYR A N 1
ATOM 649 C CA . TYR A 1 87 ? 4.584 -0.225 -9.782 1.00 90.38 87 TYR A CA 1
ATOM 650 C C . TYR A 1 87 ? 3.057 -0.256 -9.740 1.00 90.38 87 TYR A C 1
ATOM 652 O O . TYR A 1 87 ? 2.445 0.667 -9.194 1.00 90.38 87 TYR A O 1
ATOM 660 N N . ARG A 1 88 ? 2.428 -1.344 -10.202 1.00 93.69 88 ARG A N 1
ATOM 661 C CA . ARG A 1 88 ? 0.994 -1.584 -9.995 1.00 93.69 88 ARG A CA 1
ATOM 662 C C . ARG A 1 88 ? 0.645 -1.704 -8.518 1.00 93.69 88 ARG A C 1
ATOM 664 O O . ARG A 1 88 ? -0.270 -1.024 -8.068 1.00 93.69 88 ARG A O 1
ATOM 671 N N . SER A 1 89 ? 1.376 -2.517 -7.756 1.00 94.06 89 SER A N 1
ATOM 672 C CA . SER A 1 89 ? 1.171 -2.640 -6.304 1.00 94.06 89 SER A CA 1
ATOM 673 C C . SER A 1 89 ? 1.406 -1.306 -5.587 1.00 94.06 89 SER A C 1
ATOM 675 O O . SER A 1 89 ? 0.595 -0.894 -4.756 1.00 94.06 89 SER A O 1
ATOM 677 N N . LEU A 1 90 ? 2.496 -0.605 -5.930 1.00 93.00 90 LEU A N 1
ATOM 678 C CA . LEU A 1 90 ? 2.858 0.677 -5.327 1.00 93.00 90 LEU A CA 1
ATOM 679 C C . LEU A 1 90 ? 1.781 1.743 -5.557 1.00 93.00 90 LEU A C 1
ATOM 681 O O . LEU A 1 90 ? 1.316 2.361 -4.602 1.00 93.00 90 LEU A O 1
ATOM 685 N N . SER A 1 91 ? 1.378 1.964 -6.807 1.00 93.19 91 SER A N 1
ATOM 686 C CA . SER A 1 91 ? 0.340 2.951 -7.126 1.00 93.19 91 SER A CA 1
ATOM 687 C C . SER A 1 91 ? -1.003 2.568 -6.510 1.00 93.19 91 SER A C 1
ATOM 689 O O . SER A 1 91 ? -1.634 3.413 -5.881 1.00 93.19 91 SER A O 1
ATOM 691 N N . TYR A 1 92 ? -1.391 1.289 -6.575 1.00 95.88 92 TYR A N 1
ATOM 692 C CA . TYR A 1 92 ? -2.609 0.791 -5.937 1.00 95.88 92 TYR A CA 1
ATOM 693 C C . TYR A 1 92 ? -2.665 1.130 -4.448 1.00 95.88 92 TYR A C 1
ATOM 695 O O . TYR A 1 92 ? -3.595 1.813 -4.016 1.00 95.88 92 TYR A O 1
ATOM 703 N N . ARG A 1 93 ? -1.668 0.706 -3.659 1.00 95.12 93 ARG A N 1
ATOM 704 C CA . ARG A 1 93 ? -1.696 0.894 -2.199 1.00 95.12 93 ARG A CA 1
ATOM 705 C C . ARG A 1 93 ? -1.658 2.370 -1.823 1.00 95.12 93 ARG A C 1
ATOM 707 O O . ARG A 1 93 ? -2.332 2.790 -0.886 1.00 95.12 93 ARG A O 1
ATOM 714 N N . LEU A 1 94 ? -0.906 3.178 -2.566 1.00 94.00 94 LEU A N 1
ATOM 715 C CA . LEU A 1 94 ? -0.782 4.595 -2.268 1.00 94.00 94 LEU A CA 1
ATOM 716 C C . LEU A 1 94 ? -2.059 5.369 -2.608 1.00 94.00 94 LEU A C 1
ATOM 718 O O . LEU A 1 94 ? -2.568 6.108 -1.762 1.00 94.00 94 LEU A O 1
ATOM 722 N N . THR A 1 95 ? -2.639 5.145 -3.787 1.00 94.25 95 THR A N 1
ATOM 723 C CA . THR A 1 95 ? -3.924 5.746 -4.161 1.00 94.25 95 THR A CA 1
ATOM 724 C C . THR A 1 95 ? -5.044 5.266 -3.241 1.00 94.25 95 THR A C 1
ATOM 726 O O . THR A 1 95 ? -5.848 6.082 -2.788 1.00 94.25 95 THR A O 1
ATOM 729 N N . LYS A 1 96 ? -5.071 3.973 -2.894 1.00 95.31 96 LYS A N 1
ATOM 730 C CA . LYS A 1 96 ? -6.076 3.406 -1.989 1.00 95.31 96 LYS A CA 1
ATOM 731 C C . LYS A 1 96 ? -6.052 4.081 -0.617 1.00 95.31 96 LYS A C 1
ATOM 733 O O . LYS A 1 96 ? -7.090 4.553 -0.150 1.00 95.31 96 LYS A O 1
ATOM 738 N N . ASN A 1 97 ? -4.879 4.169 0.014 1.00 94.62 97 ASN A N 1
ATOM 739 C CA . ASN A 1 97 ? -4.749 4.655 1.391 1.00 94.62 97 ASN A CA 1
ATOM 740 C C . ASN A 1 97 ? -4.799 6.188 1.494 1.00 94.62 97 ASN A C 1
ATOM 742 O O . ASN A 1 97 ? -5.486 6.729 2.363 1.00 94.62 97 ASN A O 1
ATOM 746 N N . TYR A 1 98 ? -4.173 6.906 0.561 1.00 92.44 98 TYR A N 1
ATOM 747 C CA . TYR A 1 98 ? -3.980 8.357 0.671 1.00 92.44 98 TYR A CA 1
ATOM 748 C C . TYR A 1 98 ? -4.783 9.186 -0.344 1.00 92.44 98 TYR A C 1
ATOM 750 O O . TYR A 1 98 ? -4.973 10.388 -0.137 1.00 92.44 98 TYR A O 1
ATOM 758 N N . GLY A 1 99 ? -5.287 8.566 -1.414 1.00 90.81 99 GLY A N 1
ATOM 759 C CA . GLY A 1 99 ? -5.877 9.261 -2.560 1.00 90.81 99 GLY A CA 1
ATOM 760 C C . GLY A 1 99 ? -4.827 9.917 -3.468 1.00 90.81 99 GLY A C 1
ATOM 761 O O . GLY A 1 99 ? -3.625 9.697 -3.326 1.00 90.81 99 GLY A O 1
ATOM 762 N N . LEU A 1 100 ? -5.283 10.755 -4.402 1.00 85.31 100 LEU A N 1
ATOM 763 C CA . LEU A 1 100 ? -4.433 11.485 -5.355 1.00 85.31 100 LEU A CA 1
ATOM 764 C C . LEU A 1 100 ? -3.898 12.795 -4.755 1.00 85.31 100 LEU A C 1
ATOM 766 O O . LEU A 1 100 ? -4.174 13.886 -5.244 1.00 85.31 100 LEU A O 1
ATOM 770 N N . ARG A 1 101 ? -3.158 12.699 -3.647 1.00 83.62 101 ARG A N 1
ATOM 771 C CA . ARG A 1 101 ? -2.524 13.868 -3.015 1.00 83.62 101 ARG A CA 1
ATOM 772 C C . ARG A 1 101 ? -1.183 14.195 -3.692 1.00 83.62 101 ARG A C 1
ATOM 774 O O . ARG A 1 101 ? -0.449 13.262 -4.022 1.00 83.62 101 ARG A O 1
ATOM 781 N N . PRO A 1 102 ? -0.785 15.478 -3.811 1.00 76.25 102 PRO A N 1
ATOM 782 C CA . PRO A 1 102 ? 0.494 15.862 -4.421 1.00 76.25 102 PRO A CA 1
ATOM 783 C C . PRO A 1 102 ? 1.721 15.173 -3.804 1.00 76.25 102 PRO A C 1
ATOM 785 O O . PRO A 1 102 ? 2.638 14.776 -4.518 1.00 76.25 102 PRO A O 1
ATOM 788 N N . SER A 1 103 ? 1.724 14.959 -2.483 1.00 78.31 103 SER A N 1
ATOM 789 C CA . SER A 1 103 ? 2.805 14.250 -1.781 1.00 78.31 103 SER A CA 1
ATOM 790 C C . SER A 1 103 ? 2.940 12.785 -2.209 1.00 78.31 103 SER A C 1
ATOM 792 O O . SER A 1 103 ? 4.051 12.276 -2.341 1.00 78.31 103 SER A O 1
ATOM 794 N N . VAL A 1 104 ? 1.817 12.120 -2.480 1.00 76.88 104 VAL A N 1
ATOM 795 C CA . VAL A 1 104 ? 1.761 10.727 -2.940 1.00 76.88 104 VAL A CA 1
ATOM 796 C C . VAL A 1 104 ? 2.262 10.622 -4.374 1.00 76.88 104 VAL A C 1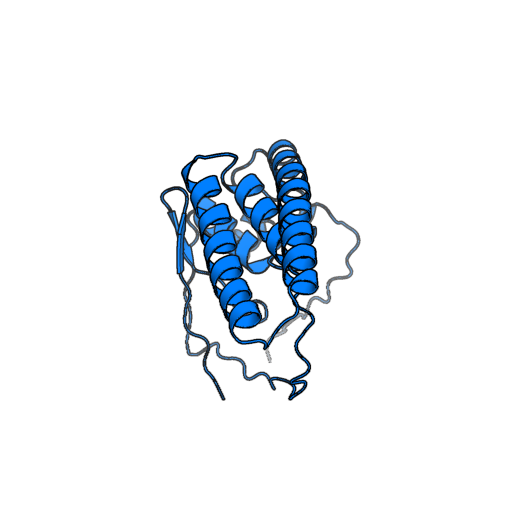
ATOM 798 O O . VAL A 1 104 ? 3.094 9.771 -4.679 1.00 76.88 104 VAL A O 1
ATOM 801 N N . ILE A 1 105 ? 1.804 11.537 -5.229 1.00 77.75 105 ILE A N 1
ATOM 802 C CA . ILE A 1 105 ? 2.254 11.665 -6.616 1.00 77.75 105 ILE A CA 1
ATOM 803 C C . ILE A 1 105 ? 3.777 11.846 -6.640 1.00 77.75 105 ILE A C 1
ATOM 805 O O . ILE A 1 105 ? 4.485 11.052 -7.259 1.00 77.75 105 ILE A O 1
ATOM 809 N N . ARG A 1 106 ? 4.306 12.807 -5.871 1.00 79.12 106 ARG A N 1
ATOM 810 C CA . ARG A 1 106 ? 5.753 13.050 -5.761 1.00 79.12 106 ARG A CA 1
ATOM 811 C C . ARG A 1 106 ? 6.524 11.819 -5.276 1.00 79.12 106 ARG A C 1
ATOM 813 O O . ARG A 1 106 ? 7.614 11.565 -5.776 1.00 79.12 106 ARG A O 1
ATOM 820 N N . ARG A 1 107 ? 5.980 11.040 -4.334 1.00 76.75 107 ARG A N 1
ATOM 821 C CA . ARG A 1 107 ? 6.615 9.809 -3.828 1.00 76.75 107 ARG A CA 1
ATOM 822 C C . ARG A 1 107 ? 6.702 8.724 -4.905 1.00 76.75 107 ARG A C 1
ATOM 824 O O . ARG A 1 107 ? 7.761 8.123 -5.067 1.00 76.75 107 ARG A O 1
ATOM 831 N N . VAL A 1 108 ? 5.617 8.500 -5.649 1.00 76.38 108 VAL A N 1
ATOM 832 C CA . VAL A 1 108 ? 5.572 7.534 -6.760 1.00 76.38 108 VAL A CA 1
ATOM 833 C C . VAL A 1 108 ? 6.578 7.914 -7.846 1.00 76.38 108 VAL A C 1
ATOM 835 O O . VAL A 1 108 ? 7.416 7.092 -8.216 1.00 76.38 108 VAL A O 1
ATOM 838 N N . PHE A 1 109 ? 6.545 9.169 -8.301 1.00 74.56 109 PHE A N 1
ATOM 839 C CA . PHE A 1 109 ? 7.467 9.661 -9.324 1.00 74.56 109 PHE A CA 1
ATOM 840 C C . PHE A 1 109 ? 8.919 9.715 -8.834 1.00 74.56 109 PHE A C 1
ATOM 842 O O . PHE A 1 109 ? 9.828 9.445 -9.608 1.00 74.56 109 PHE A O 1
ATOM 849 N N . GLY A 1 110 ? 9.156 9.989 -7.548 1.00 79.19 110 GLY A N 1
ATOM 850 C CA . GLY A 1 110 ? 10.494 9.958 -6.956 1.00 79.19 110 GLY A CA 1
ATOM 851 C C . GLY A 1 110 ? 11.119 8.560 -6.947 1.00 79.19 110 GLY A C 1
ATOM 852 O O . GLY A 1 110 ? 12.310 8.433 -7.215 1.00 79.19 110 GLY A O 1
ATOM 853 N N . MET A 1 111 ? 10.332 7.510 -6.682 1.00 73.25 111 MET A N 1
ATOM 854 C CA . MET A 1 111 ? 10.801 6.121 -6.799 1.00 73.25 111 MET A CA 1
ATOM 855 C C . MET A 1 111 ? 11.036 5.722 -8.258 1.00 73.25 111 MET A C 1
ATOM 857 O O . MET A 1 111 ? 12.107 5.210 -8.571 1.00 73.25 111 MET A O 1
ATOM 861 N N . ALA A 1 112 ? 10.083 6.027 -9.147 1.00 73.94 112 ALA A N 1
ATOM 862 C CA . ALA A 1 112 ? 10.224 5.771 -10.581 1.00 73.94 112 ALA A CA 1
ATOM 863 C C . ALA A 1 112 ? 11.455 6.462 -11.180 1.00 73.94 112 ALA A C 1
ATOM 865 O O . ALA A 1 112 ? 12.191 5.850 -11.945 1.00 73.94 112 ALA A O 1
ATOM 866 N N . GLY A 1 113 ? 11.718 7.710 -10.787 1.00 74.00 113 GLY A N 1
ATOM 867 C CA . GLY A 1 113 ? 12.873 8.473 -11.249 1.00 74.00 113 GLY A CA 1
ATOM 868 C C . GLY A 1 113 ? 14.209 7.887 -10.792 1.00 74.00 113 GLY A C 1
ATOM 869 O O . GLY A 1 113 ? 15.135 7.818 -11.592 1.00 74.00 113 GLY A O 1
ATOM 870 N N . ARG A 1 114 ? 14.322 7.424 -9.536 1.00 77.25 114 ARG A N 1
ATOM 871 C CA . ARG A 1 114 ? 15.555 6.770 -9.054 1.00 77.25 114 ARG A CA 1
ATOM 872 C C . ARG A 1 114 ? 15.830 5.472 -9.806 1.00 77.25 114 ARG A C 1
ATOM 874 O O . ARG A 1 114 ? 16.940 5.303 -10.295 1.00 77.25 114 ARG A O 1
ATOM 881 N N . ASP A 1 115 ? 14.817 4.615 -9.946 1.00 75.62 115 ASP A N 1
ATOM 882 C CA . ASP A 1 115 ? 14.939 3.369 -10.711 1.00 75.62 115 ASP A CA 1
ATOM 883 C C . ASP A 1 115 ? 15.318 3.653 -12.178 1.00 75.62 115 ASP A C 1
ATOM 885 O O . ASP A 1 115 ? 16.180 2.976 -12.733 1.00 75.62 115 ASP A O 1
ATOM 889 N N . ALA A 1 116 ? 14.723 4.683 -12.791 1.00 72.62 116 ALA A N 1
ATOM 890 C CA . ALA A 1 116 ? 15.024 5.082 -14.164 1.00 72.62 116 ALA A CA 1
ATOM 891 C C . ALA A 1 116 ? 16.459 5.605 -14.337 1.00 72.62 116 ALA A C 1
ATOM 893 O O . ALA A 1 116 ? 17.084 5.298 -15.348 1.00 72.62 116 ALA A O 1
ATOM 894 N N . ILE A 1 117 ? 16.990 6.367 -13.369 1.00 75.38 117 ILE A N 1
ATOM 895 C CA . ILE A 1 117 ? 18.384 6.846 -13.382 1.00 75.38 117 ILE A CA 1
ATOM 896 C C . ILE A 1 117 ? 19.359 5.679 -13.237 1.00 75.38 117 ILE A C 1
ATOM 898 O O . ILE A 1 117 ? 20.356 5.648 -13.953 1.00 75.38 117 ILE A O 1
ATOM 902 N N . THR A 1 118 ? 19.090 4.736 -12.327 1.00 77.56 118 THR A N 1
ATOM 903 C CA . THR A 1 118 ? 19.918 3.532 -12.179 1.00 77.56 118 THR A CA 1
ATOM 904 C C . THR A 1 118 ? 19.938 2.745 -13.485 1.00 77.56 118 THR A C 1
ATOM 906 O O . THR A 1 118 ? 21.003 2.580 -14.060 1.00 77.56 118 THR A O 1
ATOM 909 N N . SER A 1 119 ? 18.769 2.408 -14.034 1.00 74.69 119 SER A N 1
ATOM 910 C CA . SER A 1 119 ? 18.690 1.650 -15.288 1.00 74.69 119 SER A CA 1
ATOM 911 C C . SER A 1 119 ? 19.303 2.397 -16.485 1.00 74.69 119 SER A C 1
ATOM 913 O O . SER A 1 119 ? 19.890 1.781 -17.366 1.00 74.69 119 SER A O 1
ATOM 915 N N . LEU A 1 120 ? 19.235 3.734 -16.524 1.00 76.12 120 LEU A N 1
ATOM 916 C CA . LEU A 1 120 ? 19.903 4.525 -17.565 1.00 76.12 120 LEU A CA 1
ATOM 917 C C . LEU A 1 120 ? 21.437 4.452 -17.462 1.00 76.12 120 LEU A C 1
ATOM 919 O O . LEU A 1 120 ? 22.112 4.483 -18.489 1.00 76.12 120 LEU A O 1
ATOM 923 N N . ARG A 1 121 ? 21.992 4.372 -16.244 1.00 79.56 121 ARG A N 1
ATOM 924 C CA . ARG A 1 121 ? 23.436 4.174 -16.043 1.00 79.56 121 ARG A CA 1
ATOM 925 C C . ARG A 1 121 ? 23.873 2.798 -16.523 1.00 79.56 121 ARG A C 1
ATOM 927 O O . ARG A 1 121 ? 24.897 2.726 -17.191 1.00 79.56 121 ARG A O 1
ATOM 934 N N . ASP A 1 122 ? 23.074 1.773 -16.254 1.00 80.25 122 ASP A N 1
ATOM 935 C CA . ASP A 1 122 ? 23.344 0.400 -16.691 1.00 80.25 122 ASP A CA 1
ATOM 936 C C . ASP A 1 122 ? 23.373 0.330 -18.235 1.00 80.25 122 ASP A C 1
ATOM 938 O O . ASP A 1 122 ? 24.307 -0.210 -18.829 1.00 80.25 122 ASP A O 1
ATOM 942 N N . VAL A 1 123 ? 22.438 1.016 -18.912 1.00 80.88 123 VAL A N 1
ATOM 943 C CA . VAL A 1 123 ? 22.451 1.158 -20.382 1.00 8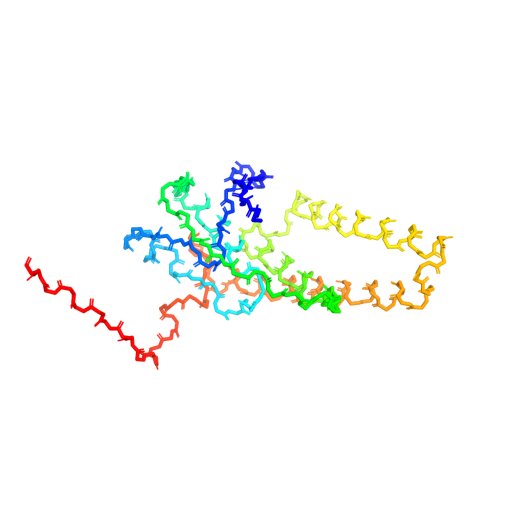0.88 123 VAL A CA 1
ATOM 944 C C . VAL A 1 123 ? 23.665 1.937 -20.889 1.00 80.88 123 VAL A C 1
ATOM 946 O O . VAL A 1 123 ? 24.303 1.531 -21.858 1.00 80.88 123 VAL A O 1
ATOM 949 N N . ALA A 1 124 ? 24.002 3.064 -20.256 1.00 82.75 124 ALA A N 1
ATOM 950 C CA . ALA A 1 124 ? 25.152 3.876 -20.658 1.00 82.75 124 ALA A CA 1
ATOM 951 C C . ALA A 1 124 ? 26.493 3.149 -20.440 1.00 82.75 124 ALA A C 1
ATOM 953 O O . ALA A 1 124 ? 27.441 3.389 -21.186 1.00 82.75 124 ALA A O 1
ATOM 954 N N . GLY A 1 125 ? 26.563 2.264 -19.441 1.00 84.06 125 GLY A N 1
ATOM 955 C CA . GLY A 1 125 ? 27.698 1.378 -19.174 1.00 84.06 125 GLY A CA 1
ATOM 956 C C . GLY A 1 125 ? 27.770 0.156 -20.095 1.00 84.06 125 GLY A C 1
ATOM 957 O O . GLY A 1 125 ? 28.780 -0.541 -20.085 1.00 84.06 125 GLY A O 1
ATOM 958 N N . GLY A 1 126 ? 26.738 -0.087 -20.912 1.00 80.06 126 GLY A N 1
ATOM 959 C CA . GLY A 1 126 ? 26.650 -1.242 -21.808 1.00 80.06 126 GLY A CA 1
ATOM 960 C C . GLY A 1 126 ? 26.233 -2.546 -21.120 1.00 80.06 126 GLY A C 1
ATOM 961 O O . GLY A 1 126 ? 26.331 -3.604 -21.737 1.00 80.06 126 GLY A O 1
ATOM 962 N N . GLU A 1 127 ? 25.772 -2.479 -19.870 1.00 79.31 127 GLU A N 1
ATOM 963 C CA . GLU A 1 127 ? 25.291 -3.635 -19.104 1.00 79.31 127 GLU A CA 1
ATOM 964 C C . GLU A 1 127 ? 23.868 -4.043 -19.520 1.00 79.31 127 GLU A C 1
ATOM 966 O O . GLU A 1 127 ? 23.523 -5.218 -19.425 1.00 79.31 127 GLU A O 1
ATOM 971 N N . ASP A 1 128 ? 23.079 -3.099 -20.055 1.00 78.94 128 ASP A N 1
ATOM 972 C CA . ASP A 1 128 ? 21.711 -3.325 -20.537 1.00 78.94 128 ASP A CA 1
ATOM 973 C C . ASP A 1 128 ? 21.447 -2.695 -21.923 1.00 78.94 128 ASP A C 1
ATOM 975 O O . ASP A 1 128 ? 21.923 -1.597 -22.227 1.00 78.94 128 ASP A O 1
ATOM 979 N N . PRO A 1 129 ? 20.634 -3.327 -22.794 1.00 84.94 129 PRO A N 1
ATOM 980 C CA . PRO A 1 129 ? 20.274 -2.746 -24.082 1.00 84.94 129 PRO A CA 1
ATOM 981 C C . PRO A 1 129 ? 19.244 -1.602 -23.934 1.00 84.94 129 PRO A C 1
ATOM 983 O O . PRO A 1 129 ? 18.290 -1.718 -23.157 1.00 84.94 129 PRO A O 1
ATOM 986 N N . PRO A 1 130 ? 19.311 -0.539 -24.765 1.00 81.69 130 PRO A N 1
ATOM 987 C CA . PRO A 1 130 ? 18.339 0.564 -24.735 1.00 81.69 130 PRO A CA 1
ATOM 988 C C . PRO A 1 130 ? 16.873 0.136 -24.931 1.00 81.69 130 PRO A C 1
ATOM 990 O O . PRO A 1 130 ? 15.954 0.755 -24.393 1.00 81.69 130 PRO A O 1
ATOM 993 N N . SER A 1 131 ? 16.632 -0.935 -25.695 1.00 83.38 131 SER A N 1
ATOM 994 C CA . SER A 1 131 ? 15.294 -1.509 -25.889 1.00 83.38 131 SER A CA 1
ATOM 995 C C . SER A 1 131 ? 14.714 -2.101 -24.597 1.00 83.38 131 SER A C 1
ATOM 997 O O . SER A 1 131 ? 13.510 -1.973 -24.367 1.00 83.38 131 SER A O 1
ATOM 999 N N . GLY A 1 132 ? 15.557 -2.679 -23.733 1.00 81.81 132 GLY A N 1
ATOM 1000 C CA . GLY A 1 132 ? 15.175 -3.175 -22.409 1.00 81.81 132 GLY A CA 1
ATOM 1001 C C . GLY A 1 132 ? 14.732 -2.045 -21.480 1.00 81.81 132 GLY A C 1
ATOM 1002 O O . GLY A 1 132 ? 13.698 -2.147 -20.819 1.00 81.81 132 GLY A O 1
ATOM 1003 N N . TRP A 1 133 ? 15.434 -0.909 -21.513 1.00 83.50 133 TRP A N 1
ATOM 1004 C CA . TRP A 1 133 ? 15.048 0.294 -20.766 1.00 83.50 133 TRP A CA 1
ATOM 1005 C C . TRP A 1 133 ? 13.685 0.849 -21.202 1.00 83.50 133 TRP A C 1
ATOM 1007 O O . TRP A 1 133 ? 12.842 1.168 -20.359 1.00 83.50 133 TRP A O 1
ATOM 1017 N N . LEU A 1 134 ? 13.416 0.904 -22.512 1.00 85.25 134 LEU A N 1
ATOM 1018 C CA . LEU A 1 134 ? 12.112 1.334 -23.035 1.00 85.25 134 LEU A CA 1
ATOM 1019 C C . LEU A 1 134 ? 10.978 0.371 -22.651 1.00 85.25 134 LEU A C 1
ATOM 1021 O O . LEU A 1 134 ? 9.894 0.823 -22.267 1.00 85.25 134 LEU A O 1
ATOM 1025 N N . ALA A 1 135 ? 11.215 -0.943 -22.735 1.00 85.12 135 ALA A N 1
ATOM 1026 C CA . ALA A 1 135 ? 10.247 -1.958 -22.320 1.00 85.12 135 ALA A CA 1
ATOM 1027 C C . ALA A 1 135 ? 9.913 -1.822 -20.826 1.00 85.12 135 ALA A C 1
ATOM 1029 O O . ALA A 1 135 ? 8.738 -1.700 -20.469 1.00 85.12 135 ALA A O 1
ATOM 1030 N N . THR A 1 136 ? 10.940 -1.697 -19.981 1.00 84.62 136 THR A N 1
ATOM 1031 C CA . THR A 1 136 ? 10.804 -1.414 -18.548 1.00 84.62 136 THR A CA 1
ATOM 1032 C C . THR A 1 136 ? 9.991 -0.143 -18.306 1.00 84.62 136 THR A C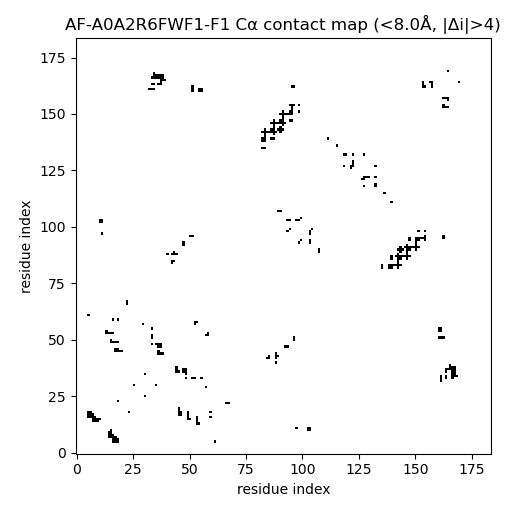 1
ATOM 1034 O O . THR A 1 136 ? 9.021 -0.160 -17.549 1.00 84.62 136 THR A O 1
ATOM 1037 N N . GLY A 1 137 ? 10.309 0.958 -18.994 1.00 85.69 137 GLY A N 1
ATOM 1038 C CA . GLY A 1 137 ? 9.562 2.213 -18.885 1.00 85.69 137 GLY A CA 1
ATOM 1039 C C . GLY A 1 137 ? 8.069 2.049 -19.197 1.00 85.69 137 GLY A C 1
ATOM 1040 O O . GLY A 1 137 ? 7.215 2.531 -18.446 1.00 85.69 137 GLY A O 1
ATOM 1041 N N . ARG A 1 138 ? 7.731 1.309 -20.261 1.00 88.75 138 ARG A N 1
ATOM 1042 C CA . ARG A 1 138 ? 6.338 0.992 -20.613 1.00 88.75 138 ARG A CA 1
ATOM 1043 C C . ARG A 1 138 ? 5.644 0.188 -19.514 1.00 88.75 138 ARG A C 1
ATOM 1045 O O . ARG A 1 138 ? 4.502 0.501 -19.169 1.00 88.75 138 ARG A O 1
ATOM 1052 N N . GLU A 1 139 ? 6.303 -0.822 -18.957 1.00 89.06 139 GLU A N 1
ATOM 1053 C CA . GLU A 1 139 ? 5.755 -1.620 -17.857 1.00 89.06 139 GLU A CA 1
ATOM 1054 C C . GLU A 1 139 ? 5.483 -0.782 -16.610 1.00 89.06 139 GLU A C 1
ATOM 1056 O O . GLU A 1 139 ? 4.414 -0.915 -16.008 1.00 89.06 139 GLU A O 1
ATOM 1061 N N . VAL A 1 140 ? 6.400 0.127 -16.256 1.00 88.75 140 VAL A N 1
ATOM 1062 C CA . VAL A 1 140 ? 6.212 1.077 -15.153 1.00 88.75 140 VAL A CA 1
ATOM 1063 C C . VAL A 1 140 ? 4.953 1.908 -15.381 1.00 88.75 140 VAL A C 1
ATOM 1065 O O . VAL A 1 140 ? 4.082 1.938 -14.511 1.00 88.75 140 VAL A O 1
ATOM 1068 N N . VAL A 1 141 ? 4.812 2.546 -16.548 1.00 89.75 141 VAL A N 1
ATOM 1069 C CA . VAL A 1 141 ? 3.656 3.407 -16.858 1.00 89.75 141 VAL A CA 1
ATOM 1070 C C . VAL A 1 141 ? 2.347 2.618 -16.812 1.00 89.75 141 VAL A C 1
ATOM 1072 O O . VAL A 1 141 ? 1.405 3.026 -16.131 1.00 89.75 141 VAL A O 1
ATOM 1075 N N . VAL A 1 142 ? 2.289 1.455 -17.470 1.00 92.38 142 VAL A N 1
ATOM 1076 C CA . VAL A 1 142 ? 1.091 0.599 -17.472 1.00 92.38 142 VAL A CA 1
ATOM 1077 C C . VAL A 1 142 ? 0.748 0.127 -16.058 1.00 92.38 142 VAL A C 1
ATOM 1079 O O . VAL A 1 142 ? -0.425 0.137 -15.667 1.00 92.38 142 VAL A O 1
ATOM 1082 N N . GLY A 1 143 ? 1.758 -0.263 -15.278 1.00 91.62 143 GLY A N 1
ATOM 1083 C CA . GLY A 1 143 ? 1.610 -0.647 -13.881 1.00 91.62 143 GLY A CA 1
ATOM 1084 C C . GLY A 1 143 ? 1.019 0.489 -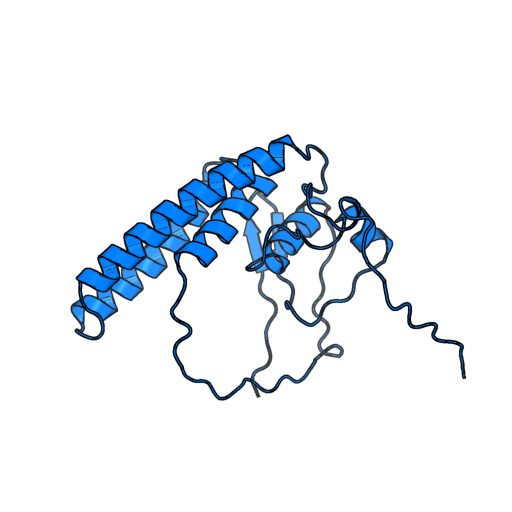13.050 1.00 91.62 143 GLY A C 1
ATOM 1085 O O . GLY A 1 143 ? -0.000 0.290 -12.388 1.00 91.62 143 GLY A O 1
ATOM 1086 N N . LEU A 1 144 ? 1.594 1.690 -13.145 1.00 91.38 144 LEU A N 1
ATOM 1087 C CA . LEU A 1 144 ? 1.127 2.891 -12.451 1.00 91.38 144 LEU A CA 1
ATOM 1088 C C . LEU A 1 144 ? -0.327 3.231 -12.783 1.00 91.38 144 LEU A C 1
ATOM 1090 O O . LEU A 1 144 ? -1.124 3.452 -11.871 1.00 91.38 144 LEU A O 1
ATOM 1094 N N . SER A 1 145 ? -0.699 3.247 -14.064 1.00 92.06 145 SER A N 1
ATOM 1095 C CA . SER A 1 145 ? -2.065 3.576 -14.482 1.00 92.06 145 SER A CA 1
ATOM 1096 C C . SER A 1 145 ? -3.077 2.554 -13.962 1.00 92.06 145 SER A C 1
ATOM 1098 O O . SER A 1 145 ? -4.076 2.928 -13.343 1.00 92.06 145 SER A O 1
ATOM 1100 N N . ARG A 1 146 ? -2.803 1.254 -14.150 1.00 95.25 146 ARG A N 1
ATOM 1101 C CA . ARG A 1 146 ? -3.698 0.175 -13.698 1.00 95.25 146 ARG A CA 1
ATOM 1102 C C . ARG A 1 146 ? -3.817 0.128 -12.179 1.00 95.25 146 ARG A C 1
ATOM 1104 O O . ARG A 1 146 ? -4.914 -0.064 -11.657 1.00 95.25 146 ARG A O 1
ATOM 1111 N N . GLY A 1 147 ? -2.705 0.295 -11.468 1.00 94.62 147 GLY A N 1
ATOM 1112 C CA . GLY A 1 147 ? -2.706 0.310 -10.011 1.00 94.62 147 GLY A CA 1
ATOM 1113 C C . GLY A 1 147 ? -3.449 1.522 -9.461 1.00 94.62 147 GLY A C 1
ATOM 1114 O O . GLY A 1 147 ? -4.295 1.351 -8.591 1.00 94.62 147 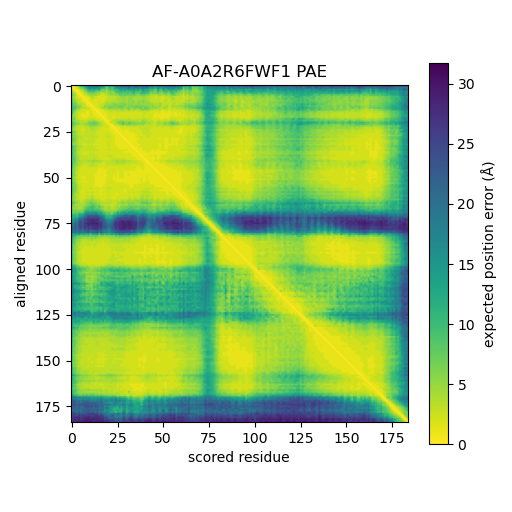GLY A O 1
ATOM 1115 N N . THR A 1 148 ? -3.245 2.713 -10.031 1.00 94.50 148 THR A N 1
ATOM 1116 C CA . THR A 1 148 ? -3.977 3.932 -9.644 1.00 94.50 148 THR A CA 1
ATOM 1117 C C . THR A 1 148 ? -5.488 3.766 -9.807 1.00 94.50 148 THR A C 1
ATOM 1119 O O . THR A 1 148 ? -6.233 4.038 -8.867 1.00 94.50 148 THR A O 1
ATOM 1122 N N . ALA A 1 149 ? -5.950 3.278 -10.965 1.00 96.00 149 ALA A N 1
ATOM 1123 C CA . ALA A 1 149 ? -7.376 3.065 -11.223 1.00 96.00 149 ALA A CA 1
ATOM 1124 C C . ALA A 1 149 ? -7.990 2.058 -10.236 1.00 96.00 149 ALA A C 1
ATOM 1126 O O . ALA A 1 149 ? -9.002 2.344 -9.596 1.00 96.00 149 ALA A O 1
ATOM 1127 N N . ALA A 1 150 ? -7.335 0.909 -10.046 1.00 96.44 150 ALA A N 1
ATOM 1128 C CA . ALA A 1 150 ? -7.785 -0.098 -9.091 1.00 96.44 150 ALA A CA 1
ATOM 1129 C C . ALA A 1 150 ? -7.754 0.415 -7.639 1.00 96.44 150 ALA A C 1
ATOM 1131 O O . ALA A 1 150 ? -8.655 0.114 -6.863 1.00 96.44 150 ALA A O 1
ATOM 1132 N N . GLY A 1 151 ? -6.750 1.215 -7.269 1.00 95.94 151 GLY A N 1
ATOM 1133 C CA . GLY A 1 151 ? -6.625 1.797 -5.932 1.00 95.94 151 GLY A CA 1
ATOM 1134 C C . GLY A 1 151 ? -7.705 2.840 -5.657 1.00 95.94 151 GLY A C 1
ATOM 1135 O O . GLY A 1 151 ? -8.263 2.880 -4.561 1.00 95.94 151 GLY A O 1
ATOM 1136 N N . ALA A 1 152 ? -8.055 3.646 -6.663 1.00 95.62 152 ALA A N 1
ATOM 1137 C CA . ALA A 1 152 ? -9.177 4.577 -6.590 1.00 95.62 152 ALA A CA 1
ATOM 1138 C C . ALA A 1 152 ? -10.505 3.829 -6.410 1.00 95.62 152 ALA A C 1
ATOM 1140 O O . ALA A 1 152 ? -11.282 4.176 -5.520 1.00 95.62 152 ALA A O 1
ATOM 1141 N N . TRP A 1 153 ? -10.723 2.756 -7.177 1.00 97.25 153 TRP A N 1
ATOM 1142 C CA . TRP A 1 153 ? -11.900 1.901 -7.030 1.00 97.25 153 TRP A CA 1
ATOM 1143 C C . TRP A 1 153 ? -11.976 1.250 -5.642 1.00 97.25 153 TRP A C 1
ATOM 1145 O O . TRP A 1 153 ? -12.991 1.362 -4.960 1.00 97.25 153 TRP A O 1
ATOM 1155 N N . ALA A 1 154 ? -10.878 0.667 -5.156 1.00 96.31 154 ALA A N 1
ATOM 1156 C CA . ALA A 1 154 ? -10.807 0.075 -3.820 1.00 96.31 154 ALA A CA 1
ATOM 1157 C C . ALA A 1 154 ? -11.104 1.099 -2.709 1.00 96.31 154 ALA A C 1
ATOM 1159 O O . ALA A 1 154 ? -11.816 0.801 -1.749 1.00 96.31 154 ALA A O 1
ATOM 1160 N N . ARG A 1 155 ? -10.613 2.335 -2.857 1.00 95.06 155 ARG A N 1
ATOM 1161 C CA . ARG A 1 155 ? -10.914 3.441 -1.937 1.00 95.06 155 ARG A CA 1
ATOM 1162 C C . ARG A 1 155 ? -12.391 3.833 -1.946 1.00 95.06 155 ARG A C 1
ATOM 1164 O O . ARG A 1 155 ? -12.905 4.283 -0.921 1.00 95.06 155 ARG A O 1
ATOM 1171 N N . MET A 1 156 ? -13.052 3.720 -3.097 1.00 95.62 156 MET A N 1
ATOM 1172 C CA . MET A 1 156 ? -14.486 3.969 -3.216 1.00 95.62 156 MET A CA 1
ATOM 1173 C C . MET A 1 156 ? -15.305 2.857 -2.560 1.00 95.62 156 MET A C 1
ATOM 1175 O O . MET A 1 156 ? -16.269 3.186 -1.870 1.00 95.62 156 MET A O 1
ATOM 1179 N N . LEU A 1 157 ? -14.902 1.594 -2.742 1.00 95.69 157 LEU A N 1
ATOM 1180 C CA . LEU A 1 157 ? -15.566 0.418 -2.171 1.00 95.69 157 LEU A CA 1
ATOM 1181 C C . LEU A 1 157 ? -15.479 0.359 -0.642 1.00 95.69 157 LEU A C 1
ATOM 1183 O O . LEU A 1 157 ? -16.445 -0.035 0.002 1.00 95.69 157 LEU A O 1
ATOM 1187 N N . ASP A 1 158 ? -14.352 0.768 -0.052 1.00 95.19 158 ASP A N 1
ATOM 1188 C CA . ASP A 1 158 ? -14.206 0.835 1.403 1.00 95.19 158 ASP A CA 1
ATOM 1189 C C . ASP A 1 158 ? -13.853 2.252 1.870 1.00 95.19 158 ASP A C 1
ATOM 1191 O O . ASP A 1 158 ? -12.710 2.720 1.769 1.00 95.19 158 ASP A O 1
ATOM 1195 N N . ARG A 1 159 ? -14.867 2.942 2.410 1.00 92.00 159 ARG A N 1
ATOM 1196 C CA . ARG A 1 159 ? -14.746 4.307 2.941 1.00 92.00 159 ARG A CA 1
ATOM 1197 C C . ARG A 1 159 ? -14.353 4.386 4.410 1.00 92.00 159 ARG A C 1
ATOM 1199 O O . ARG A 1 159 ? -14.074 5.485 4.890 1.00 92.00 159 ARG A O 1
ATOM 1206 N N . THR A 1 160 ? -14.293 3.252 5.095 1.00 92.38 160 THR A N 1
ATOM 1207 C CA . THR A 1 160 ? -13.941 3.189 6.514 1.00 92.38 160 THR A CA 1
ATOM 1208 C C . THR A 1 160 ? -12.446 3.474 6.738 1.00 92.38 160 THR A C 1
ATOM 1210 O O . THR A 1 160 ? -11.657 3.451 5.783 1.00 92.38 160 THR A O 1
ATOM 1213 N N . PRO A 1 161 ? -12.014 3.726 7.989 1.00 88.31 161 PRO A N 1
ATOM 1214 C CA . PRO A 1 161 ? -10.598 3.912 8.309 1.00 88.31 161 PRO A CA 1
ATOM 1215 C C . PRO A 1 161 ? -9.694 2.734 7.910 1.00 88.31 161 PRO A C 1
ATOM 1217 O O . PRO A 1 161 ? -8.544 2.964 7.551 1.00 88.31 161 PRO A O 1
ATOM 1220 N N . ARG A 1 162 ? -10.205 1.490 7.882 1.00 92.44 162 ARG A N 1
ATOM 1221 C CA . ARG A 1 162 ? -9.397 0.302 7.545 1.00 92.44 162 ARG A CA 1
ATOM 1222 C C . ARG A 1 162 ? -8.969 0.224 6.081 1.00 92.44 162 ARG A C 1
ATOM 1224 O O . ARG A 1 162 ? -7.965 -0.417 5.811 1.00 92.44 162 ARG A O 1
ATOM 1231 N N . ARG A 1 163 ? -9.706 0.828 5.136 1.00 94.56 163 ARG A N 1
ATOM 1232 C CA . ARG A 1 163 ? -9.381 0.847 3.689 1.00 94.56 163 ARG A CA 1
ATOM 1233 C C . ARG A 1 163 ? -9.008 -0.528 3.101 1.00 94.56 163 ARG A C 1
ATOM 1235 O O . ARG A 1 163 ? -8.017 -0.652 2.375 1.00 94.56 163 ARG A O 1
ATOM 1242 N N . ASN A 1 164 ? -9.795 -1.563 3.401 1.00 96.19 164 ASN A N 1
ATOM 1243 C CA . ASN A 1 164 ? -9.547 -2.927 2.933 1.00 96.19 164 ASN A CA 1
ATOM 1244 C C . ASN A 1 164 ? -10.828 -3.625 2.429 1.00 96.19 164 ASN A C 1
ATOM 1246 O O . ASN A 1 164 ? -11.439 -4.401 3.176 1.00 96.19 164 ASN A O 1
ATOM 1250 N N . PRO A 1 165 ? -11.226 -3.382 1.163 1.00 95.31 165 PRO A N 1
ATOM 1251 C CA . PRO A 1 165 ? -12.380 -4.050 0.562 1.00 95.31 165 PRO A CA 1
ATOM 1252 C C . PRO A 1 165 ? -12.134 -5.543 0.289 1.00 95.31 165 PRO A C 1
ATOM 1254 O O . PRO A 1 165 ? -13.093 -6.304 0.276 1.00 95.31 165 PRO A O 1
ATOM 1257 N N . ASN A 1 166 ? -10.874 -5.975 0.133 1.00 94.50 166 ASN A N 1
ATOM 1258 C CA . ASN A 1 166 ? -10.501 -7.375 -0.129 1.00 94.50 166 ASN A CA 1
ATOM 1259 C C . ASN A 1 166 ? -9.824 -8.023 1.089 1.00 94.50 166 ASN A C 1
ATOM 1261 O O . ASN A 1 166 ? -8.891 -8.815 0.953 1.00 94.50 166 ASN A O 1
ATOM 1265 N N . GLY A 1 167 ? -10.237 -7.623 2.292 1.00 92.00 167 GLY A N 1
ATOM 1266 C CA . GLY A 1 167 ? -9.707 -8.197 3.522 1.00 92.00 167 GLY A CA 1
ATOM 1267 C C . GLY A 1 167 ? -10.313 -9.554 3.858 1.00 92.00 167 GLY A C 1
ATOM 1268 O O . GLY A 1 167 ? -11.222 -10.033 3.181 1.00 92.00 167 GLY A O 1
ATOM 1269 N N . ARG A 1 168 ? -9.853 -10.145 4.966 1.00 90.81 168 ARG A N 1
ATOM 1270 C CA . ARG A 1 168 ? -10.255 -11.494 5.403 1.00 90.81 168 ARG A CA 1
ATOM 1271 C C . ARG A 1 168 ? -11.774 -11.683 5.491 1.00 90.81 168 ARG A C 1
ATOM 1273 O O . ARG A 1 168 ? -12.262 -12.771 5.232 1.00 90.81 168 ARG A O 1
ATOM 1280 N N . SER A 1 169 ? -12.526 -10.638 5.846 1.00 87.62 169 SER A N 1
ATOM 1281 C CA . SER A 1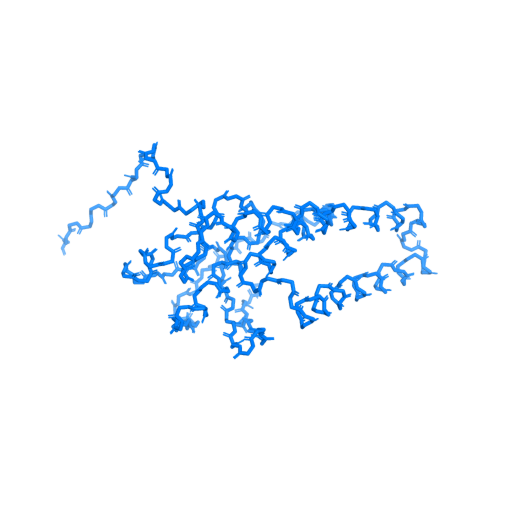 169 ? -13.987 -10.702 5.978 1.00 87.62 169 SER A CA 1
ATOM 1282 C C . SER A 1 169 ? -14.735 -10.784 4.647 1.00 87.62 169 SER A C 1
ATOM 1284 O O . SER A 1 169 ? -15.926 -11.064 4.655 1.00 87.62 169 SER A O 1
ATOM 1286 N N . ALA A 1 170 ? -14.088 -10.470 3.520 1.00 85.69 170 ALA A N 1
ATOM 1287 C CA . ALA A 1 170 ? -14.720 -10.517 2.202 1.00 85.69 170 ALA A CA 1
ATOM 1288 C C . ALA A 1 170 ? -14.857 -11.955 1.670 1.00 85.69 170 ALA A C 1
ATOM 1290 O O . ALA A 1 170 ? -15.524 -12.175 0.662 1.00 85.69 170 ALA A O 1
ATOM 1291 N N . ARG A 1 171 ? -14.221 -12.928 2.33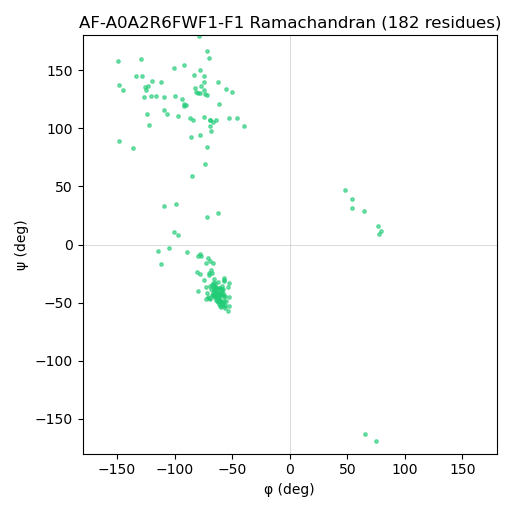3 1.00 72.50 171 ARG A N 1
ATOM 1292 C CA . ARG A 1 171 ? -14.138 -14.325 1.907 1.00 72.50 171 ARG A CA 1
ATOM 1293 C C . ARG A 1 171 ? -14.618 -15.244 3.022 1.00 72.50 171 ARG A C 1
ATOM 1295 O O . ARG A 1 171 ? -14.154 -15.156 4.155 1.00 72.50 171 ARG A O 1
ATOM 1302 N N . SER A 1 172 ? -15.568 -16.113 2.695 1.00 64.31 172 SER A N 1
ATOM 1303 C CA . SER A 1 172 ? -16.201 -17.056 3.631 1.00 64.31 172 SER A CA 1
ATOM 1304 C C . SER A 1 172 ? -15.707 -18.495 3.444 1.00 64.31 172 SER A C 1
ATOM 1306 O O . SER A 1 172 ? -16.131 -19.387 4.167 1.00 64.31 172 SER A O 1
ATOM 1308 N N . ASP A 1 173 ? -14.840 -18.733 2.458 1.00 70.31 173 ASP A N 1
ATOM 1309 C CA . ASP A 1 173 ? -14.562 -20.043 1.860 1.00 70.31 173 ASP A CA 1
ATOM 1310 C C . ASP A 1 173 ? -13.281 -20.725 2.370 1.00 70.31 173 ASP A C 1
ATOM 1312 O O . ASP A 1 173 ? -12.855 -21.733 1.807 1.00 70.31 173 ASP A O 1
ATOM 1316 N N . ARG A 1 174 ? -12.639 -20.222 3.433 1.00 63.53 174 ARG A N 1
ATOM 1317 C CA . ARG A 1 174 ? -11.399 -20.827 3.945 1.00 63.53 174 ARG A CA 1
ATOM 1318 C C . ARG A 1 174 ? -11.628 -21.840 5.063 1.00 63.53 174 ARG A C 1
ATOM 1320 O O . ARG A 1 174 ? -12.126 -21.502 6.133 1.00 63.53 174 ARG A O 1
ATOM 1327 N N . ALA A 1 175 ? -11.097 -23.042 4.850 1.00 56.03 175 ALA A N 1
ATOM 1328 C CA . ALA A 1 175 ? -10.737 -23.961 5.921 1.00 56.03 175 ALA A CA 1
ATOM 1329 C C . ALA A 1 175 ? -9.527 -23.388 6.679 1.00 56.03 175 ALA A C 1
ATOM 1331 O O . ALA A 1 175 ? -8.412 -23.344 6.157 1.00 56.03 175 ALA A O 1
ATOM 1332 N N . VAL A 1 176 ? -9.750 -22.886 7.893 1.00 59.94 176 VAL A N 1
ATOM 1333 C CA . VAL A 1 176 ? -8.676 -22.441 8.788 1.00 59.94 176 VAL A CA 1
ATOM 1334 C C . VAL A 1 176 ? -8.255 -23.633 9.640 1.00 59.94 176 VAL A C 1
ATOM 1336 O O . VAL A 1 176 ? -9.069 -24.172 10.386 1.00 59.94 176 VAL A O 1
ATOM 1339 N N . ALA A 1 177 ? -6.985 -24.034 9.554 1.00 56.31 177 ALA A N 1
ATOM 1340 C CA . ALA A 1 177 ? -6.400 -24.938 10.537 1.00 56.31 177 ALA A CA 1
ATOM 1341 C C . ALA A 1 177 ? -6.267 -24.178 11.865 1.00 56.31 177 ALA A C 1
ATOM 1343 O O . ALA A 1 177 ? -5.398 -23.319 12.023 1.00 56.31 177 ALA A O 1
ATOM 1344 N N . VAL A 1 178 ? -7.180 -24.444 12.798 1.00 62.03 178 VAL A N 1
ATOM 1345 C CA . VAL A 1 178 ? -7.090 -23.942 14.170 1.00 62.03 178 VAL A CA 1
ATOM 1346 C C . VAL A 1 178 ? -6.202 -24.908 14.940 1.00 62.03 178 VAL A C 1
ATOM 1348 O O . VAL A 1 178 ? -6.604 -26.030 15.236 1.00 62.03 178 VAL A O 1
ATOM 1351 N N . TYR A 1 179 ? -4.982 -24.479 15.245 1.00 60.62 179 TYR A N 1
ATOM 1352 C CA . TYR A 1 179 ? -4.111 -25.215 16.152 1.00 60.62 179 TYR A CA 1
ATOM 1353 C C . TYR A 1 179 ? -4.575 -24.939 17.587 1.00 60.62 179 TYR A C 1
ATOM 1355 O O . TYR A 1 179 ? -4.216 -23.918 18.173 1.00 60.62 179 TYR A O 1
ATOM 1363 N N . ASP A 1 180 ? -5.424 -25.822 18.120 1.00 62.34 180 ASP A N 1
ATOM 1364 C CA . ASP A 1 180 ? -5.791 -25.841 19.539 1.00 62.34 180 ASP A CA 1
ATOM 1365 C C . ASP A 1 180 ? -4.546 -26.232 20.348 1.00 62.34 180 ASP A C 1
ATOM 1367 O O . ASP A 1 180 ? -4.102 -27.381 20.314 1.00 62.34 180 ASP A O 1
ATOM 1371 N N . ARG A 1 181 ? -3.926 -25.262 21.027 1.00 64.50 181 ARG A N 1
ATOM 1372 C CA . ARG A 1 181 ? -2.903 -25.558 22.031 1.00 64.50 181 ARG A CA 1
ATOM 1373 C C . ARG A 1 181 ? -3.624 -25.818 23.344 1.00 64.50 181 ARG A C 1
ATOM 1375 O O . ARG A 1 181 ? -3.880 -24.886 24.100 1.00 64.50 181 ARG A O 1
ATOM 1382 N N . ARG A 1 182 ? -3.937 -27.084 23.609 1.00 64.12 182 ARG A N 1
ATOM 1383 C CA . ARG A 1 182 ? -4.223 -27.525 24.976 1.00 64.12 182 ARG A CA 1
ATOM 1384 C C . ARG A 1 182 ? -2.903 -27.583 25.730 1.00 64.12 182 ARG A C 1
ATOM 1386 O O . ARG A 1 182 ? -1.920 -28.107 25.208 1.00 64.12 182 ARG A O 1
ATOM 1393 N N . GLU A 1 183 ? -2.895 -26.961 26.900 1.00 59.75 183 GLU A N 1
ATOM 1394 C CA . GLU A 1 183 ? -1.757 -26.923 27.814 1.00 59.75 183 GLU A CA 1
ATOM 1395 C C . GLU A 1 183 ? -1.309 -28.354 28.147 1.00 59.75 183 GLU A C 1
ATOM 1397 O O . GLU A 1 183 ? -2.143 -29.229 28.396 1.00 59.75 183 GLU A O 1
ATOM 1402 N N . SER A 1 184 ? 0.005 -28.579 28.084 1.00 47.94 184 SER A N 1
ATOM 1403 C CA . SER A 1 184 ? 0.668 -29.756 28.649 1.00 47.94 184 SER A CA 1
ATOM 1404 C C . SER A 1 184 ? 1.224 -29.412 30.017 1.00 47.94 184 SER A C 1
ATOM 1406 O O . SER A 1 184 ? 1.599 -28.236 30.215 1.00 47.94 184 SER A O 1
#

Sequence (184 aa):
MTTEDAESDSLGGREVTFLNSGNVAFRRTTLDAVNGFDEYLTVGSTRDAAHRLAALDATVVWEPGMGVASEFGTDGGTRERDHGRKYRSLSYRLTKNYGLRPSVIRRVFGMAGRDAITSLRDVAGGEDPPSGWLATGREVVVGLSRGTAAGAWARMLDRTPRRNPNGRSARSDRAVAVYDRRES

Solvent-accessible surface area (backbone atoms only — not comparable to full-atom values): 10913 Å² total; per-residue (Å²): 139,83,84,86,74,91,50,71,48,80,59,98,94,39,67,28,56,52,60,58,84,88,65,80,87,72,57,66,70,56,39,58,60,42,27,49,52,39,68,84,40,93,52,61,24,43,54,39,38,20,54,32,36,39,65,66,73,50,89,79,82,87,56,82,90,73,70,78,91,73,86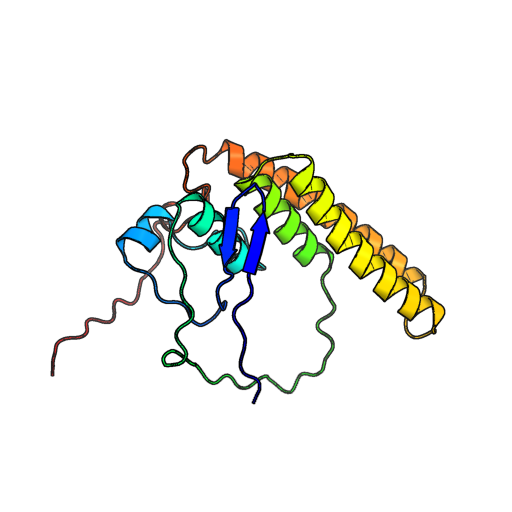,76,73,85,67,82,62,76,70,76,75,57,43,29,61,54,30,16,36,50,30,15,43,45,24,30,74,69,38,96,38,72,71,52,54,51,52,54,53,52,51,52,50,52,55,49,53,53,54,50,49,36,32,76,71,66,78,40,58,70,68,55,55,53,52,48,52,51,31,32,52,54,12,33,54,54,12,32,54,52,9,46,51,43,31,67,73,22,79,58,77,40,57,47,63,47,13,58,83,71,54,90,84,74,90,75,89,76,82,80,80,75,86,130

Secondary structure (DSSP, 8-state):
--PPPPPEEEETTEEEEPPPTT-----HHHHHHHTSS-TT-SSSHHHHHHHHHHHTT------GGG----------S-----HHHHHHHHHHHHHHHH-S-HHHHHHHHHHHHHHHHHHHHHHHTTSS-HHHHHHHHHHHHHHHHHHHHHHHHHHHH--STT--TTSGGG--------------

Mean predicted aligned error: 8.03 Å